Protein AF-A0A250WSX5-F1 (afdb_monomer_lite)

Structure (mmCIF, N/CA/C/O backbone):
data_AF-A0A250WSX5-F1
#
_entry.id   AF-A0A250WSX5-F1
#
loop_
_atom_site.group_PDB
_atom_site.id
_atom_site.type_symbol
_atom_site.label_atom_id
_atom_site.label_alt_id
_atom_site.label_comp_id
_atom_site.label_asym_id
_atom_site.label_entity_id
_atom_site.label_seq_id
_atom_site.pdbx_PDB_ins_code
_atom_site.Cartn_x
_atom_site.Cartn_y
_atom_site.Cartn_z
_atom_site.occupancy
_atom_site.B_iso_or_equiv
_atom_site.auth_seq_id
_atom_site.auth_comp_id
_atom_site.auth_asym_id
_atom_site.auth_atom_id
_atom_site.pdbx_PDB_model_num
ATOM 1 N N . MET A 1 1 ? 14.893 -28.819 1.391 1.00 34.56 1 MET A N 1
ATOM 2 C CA . MET A 1 1 ? 14.232 -28.912 2.715 1.00 34.56 1 MET A CA 1
ATOM 3 C C . MET A 1 1 ? 14.885 -28.014 3.772 1.00 34.56 1 MET A C 1
ATOM 5 O O . MET A 1 1 ? 14.170 -27.262 4.411 1.00 34.56 1 MET A O 1
ATOM 9 N N . TRP A 1 2 ? 16.220 -27.973 3.892 1.00 24.50 2 TRP A N 1
ATOM 10 C CA . TRP A 1 2 ? 16.928 -27.085 4.840 1.00 24.50 2 TRP A CA 1
ATOM 11 C C . TRP A 1 2 ? 16.904 -25.577 4.493 1.00 24.50 2 TRP A C 1
ATOM 13 O O . TRP A 1 2 ? 16.997 -24.744 5.387 1.00 24.50 2 TRP A O 1
ATOM 23 N N . ILE A 1 3 ? 16.707 -25.208 3.221 1.00 32.62 3 ILE A N 1
ATOM 24 C CA . ILE A 1 3 ? 16.600 -23.799 2.779 1.00 32.62 3 ILE A CA 1
ATOM 25 C C . ILE A 1 3 ? 15.245 -23.175 3.167 1.00 32.62 3 ILE A C 1
ATOM 27 O O . ILE A 1 3 ? 15.192 -22.014 3.563 1.00 32.62 3 ILE A O 1
ATOM 31 N N . LEU A 1 4 ? 14.161 -23.964 3.152 1.00 31.95 4 LEU A N 1
ATOM 32 C CA . LEU A 1 4 ? 12.833 -23.514 3.594 1.00 31.95 4 LEU A CA 1
ATOM 33 C C . LEU A 1 4 ? 12.781 -23.284 5.111 1.00 31.95 4 LEU A C 1
ATOM 35 O O . LEU A 1 4 ? 12.109 -22.361 5.555 1.00 31.95 4 LEU A O 1
ATOM 39 N N . LEU A 1 5 ? 13.534 -24.068 5.894 1.00 30.36 5 LEU A N 1
ATOM 40 C CA . LEU A 1 5 ? 13.629 -23.885 7.345 1.00 30.36 5 LEU A CA 1
ATOM 41 C C . LEU A 1 5 ? 14.392 -22.602 7.721 1.00 30.36 5 LEU A C 1
ATOM 43 O O . LEU A 1 5 ? 14.068 -21.969 8.720 1.00 30.36 5 LEU A O 1
ATOM 47 N N . ARG A 1 6 ? 15.386 -22.201 6.915 1.00 28.16 6 ARG A N 1
ATOM 48 C CA . ARG A 1 6 ? 16.248 -21.045 7.206 1.00 28.16 6 ARG A CA 1
ATOM 49 C C . ARG A 1 6 ? 15.596 -19.704 6.860 1.00 28.16 6 ARG A C 1
ATOM 51 O O . ARG A 1 6 ? 15.717 -18.767 7.637 1.00 28.16 6 ARG A O 1
ATOM 58 N N . LEU A 1 7 ? 14.812 -19.644 5.779 1.00 38.28 7 LEU A N 1
ATOM 59 C CA . LEU A 1 7 ? 13.963 -18.479 5.474 1.00 38.28 7 LEU A CA 1
ATOM 60 C C . LEU A 1 7 ? 12.857 -18.270 6.521 1.00 38.28 7 LEU A C 1
ATOM 62 O O . LEU A 1 7 ? 12.442 -17.141 6.762 1.00 38.28 7 LEU A O 1
ATOM 66 N N . HIS A 1 8 ? 12.401 -19.350 7.163 1.00 35.56 8 HIS A N 1
ATOM 67 C CA . HIS A 1 8 ? 11.425 -19.284 8.252 1.00 35.56 8 HIS A CA 1
ATOM 68 C C . HIS A 1 8 ? 12.020 -18.743 9.564 1.00 35.56 8 HIS A C 1
ATOM 70 O O . HIS A 1 8 ? 11.279 -18.220 10.391 1.00 35.56 8 HIS A O 1
ATOM 76 N N . LEU A 1 9 ? 13.340 -18.866 9.756 1.00 33.62 9 LEU A N 1
ATOM 77 C CA . LEU A 1 9 ? 14.045 -18.382 10.946 1.00 33.62 9 LEU A CA 1
ATOM 78 C C . LEU A 1 9 ? 14.444 -16.902 10.809 1.00 33.62 9 LEU A C 1
ATOM 80 O O . LEU A 1 9 ? 14.150 -16.130 11.720 1.00 33.62 9 LEU A O 1
ATOM 84 N N . ASP A 1 10 ? 14.976 -16.480 9.654 1.00 33.44 10 ASP A N 1
ATOM 85 C CA . ASP A 1 10 ? 15.410 -15.084 9.426 1.00 33.44 10 ASP A CA 1
ATOM 86 C C . ASP A 1 10 ? 14.248 -14.073 9.411 1.00 33.44 10 ASP A C 1
ATOM 88 O O . ASP A 1 10 ? 14.409 -12.933 9.840 1.00 33.44 10 ASP A O 1
ATOM 92 N N . ALA A 1 11 ? 13.046 -14.475 8.976 1.00 36.44 11 ALA A N 1
ATOM 93 C CA . ALA A 1 11 ? 11.862 -13.609 9.049 1.00 36.44 11 ALA A CA 1
ATOM 94 C C . ALA A 1 11 ? 11.325 -13.440 10.487 1.00 36.44 11 ALA A C 1
ATOM 96 O O . ALA A 1 11 ? 10.539 -12.530 10.749 1.00 36.44 11 ALA A O 1
ATOM 97 N N . SER A 1 12 ? 11.730 -14.313 11.419 1.00 33.22 12 SER A N 1
ATOM 98 C CA . SER A 1 12 ? 11.201 -14.350 12.788 1.00 33.22 12 SER A CA 1
ATOM 99 C C . SER A 1 12 ? 12.027 -13.550 13.801 1.00 33.22 12 SER A C 1
ATOM 101 O O . SER A 1 12 ? 11.470 -13.087 14.795 1.00 33.22 12 SER A O 1
ATOM 103 N N . GLU A 1 13 ? 13.322 -13.324 13.550 1.00 27.98 13 GLU A N 1
ATOM 104 C CA . GLU A 1 13 ? 14.211 -12.664 14.524 1.00 27.98 13 GLU A CA 1
ATOM 105 C C . GLU A 1 13 ? 14.058 -11.132 14.588 1.00 27.98 13 GLU A C 1
ATOM 107 O O . GLU A 1 13 ? 14.536 -10.512 15.535 1.00 27.98 13 GLU A O 1
ATOM 112 N N . HIS A 1 14 ? 13.314 -10.509 13.664 1.00 32.12 14 HIS A N 1
ATOM 113 C CA . HIS A 1 14 ? 13.104 -9.052 13.650 1.00 32.12 14 HIS A CA 1
ATOM 114 C C . HIS A 1 14 ? 11.700 -8.574 14.067 1.00 32.12 14 HIS A C 1
ATOM 116 O O . HIS A 1 14 ? 11.441 -7.372 14.053 1.00 32.12 14 HIS A O 1
ATOM 122 N N . LEU A 1 15 ? 10.796 -9.468 14.487 1.00 35.44 15 LEU A N 1
ATOM 123 C CA . LEU A 1 15 ? 9.376 -9.140 14.715 1.00 35.44 15 LEU A CA 1
ATOM 124 C C . LEU A 1 15 ? 8.873 -9.385 16.147 1.00 35.44 15 LEU A C 1
ATOM 126 O O . LEU A 1 15 ? 7.685 -9.594 16.369 1.00 35.44 15 LEU A O 1
ATOM 130 N N . THR A 1 16 ? 9.732 -9.257 17.161 1.00 26.94 16 THR A N 1
ATOM 131 C CA . THR A 1 16 ? 9.264 -9.055 18.545 1.00 26.94 16 THR A CA 1
ATOM 132 C C . THR A 1 16 ? 9.051 -7.573 18.848 1.00 26.94 16 THR A C 1
ATOM 134 O O . THR A 1 16 ? 9.597 -7.033 19.809 1.00 26.94 16 THR A O 1
ATOM 137 N N . LEU A 1 17 ? 8.217 -6.900 18.054 1.00 32.22 17 LEU A N 1
ATOM 138 C CA . LEU A 1 17 ? 7.531 -5.704 18.534 1.00 32.22 17 LEU A CA 1
ATOM 139 C C . LEU A 1 17 ? 6.371 -6.188 19.405 1.00 32.22 17 LEU A C 1
ATOM 141 O O . LEU A 1 17 ? 5.244 -6.351 18.950 1.00 32.22 17 LEU A O 1
ATOM 145 N N . ARG A 1 18 ? 6.670 -6.460 20.684 1.00 30.56 18 ARG A N 1
ATOM 146 C CA . ARG A 1 18 ? 5.639 -6.474 21.728 1.00 30.56 18 ARG A CA 1
ATOM 147 C C . ARG A 1 18 ? 4.814 -5.203 21.545 1.00 30.56 18 ARG A C 1
ATOM 149 O O . ARG A 1 18 ? 5.385 -4.113 21.592 1.00 30.56 18 ARG A O 1
ATOM 156 N N . ALA A 1 19 ? 3.511 -5.366 21.319 1.00 34.91 19 ALA A N 1
ATOM 157 C CA . ALA A 1 19 ? 2.557 -4.273 21.245 1.00 34.91 19 ALA A CA 1
ATOM 158 C C . ALA A 1 19 ? 2.836 -3.287 22.389 1.00 34.91 19 ALA A C 1
ATOM 160 O O . ALA A 1 19 ? 2.763 -3.643 23.569 1.00 34.91 19 ALA A O 1
ATOM 161 N N . LYS A 1 20 ? 3.240 -2.061 22.034 1.00 33.31 20 LYS A N 1
ATOM 162 C CA . LYS A 1 20 ? 3.265 -0.949 22.985 1.00 33.31 20 LYS A CA 1
ATOM 163 C C . LYS A 1 20 ? 1.844 -0.778 23.539 1.00 33.31 20 LYS A C 1
ATOM 165 O O . LYS A 1 20 ? 0.890 -1.042 22.806 1.00 33.31 20 LYS A O 1
ATOM 170 N N . PRO A 1 21 ? 1.686 -0.331 24.796 1.00 32.97 21 PRO A N 1
ATOM 171 C CA . PRO A 1 21 ? 0.368 -0.060 25.350 1.00 32.97 21 PRO A CA 1
ATOM 172 C C . PRO A 1 21 ? -0.367 0.909 24.423 1.00 32.97 21 PRO A C 1
ATOM 174 O O . PRO A 1 21 ? 0.189 1.946 24.048 1.00 32.97 21 PRO A O 1
ATOM 177 N N . LEU A 1 22 ? -1.583 0.535 24.032 1.00 42.66 22 LEU A N 1
ATOM 178 C CA . LEU A 1 22 ? -2.489 1.377 23.262 1.00 42.66 22 LEU A CA 1
ATOM 179 C C . LEU A 1 22 ? -2.652 2.708 24.010 1.00 42.66 22 LEU A C 1
ATOM 181 O O . LEU A 1 22 ? -3.018 2.713 25.180 1.00 42.66 22 LEU A O 1
ATOM 185 N N . LEU A 1 23 ? -2.310 3.810 23.335 1.00 40.31 23 LEU A N 1
ATOM 186 C CA . LEU A 1 23 ? -2.662 5.193 23.677 1.00 40.31 23 LEU A CA 1
ATOM 187 C C . LEU A 1 23 ? -2.647 5.525 25.185 1.00 40.31 23 LEU A C 1
ATOM 189 O O . LEU A 1 23 ? -3.677 5.538 25.858 1.00 40.31 23 LEU A O 1
ATOM 193 N N . SER A 1 24 ? -1.481 5.931 25.700 1.00 34.22 24 SER A N 1
ATOM 194 C CA . SER A 1 24 ? -1.386 6.686 26.960 1.00 34.22 24 SER A CA 1
ATOM 195 C C . SER A 1 24 ? -1.931 8.113 26.769 1.00 34.22 24 SER A C 1
ATOM 197 O O . SER A 1 24 ? -1.188 9.092 26.824 1.00 34.22 24 SER A O 1
ATOM 199 N N . MET A 1 25 ? -3.236 8.238 26.544 1.00 38.22 25 MET A N 1
ATOM 200 C CA . MET A 1 25 ? -3.981 9.472 26.786 1.00 38.22 25 MET A CA 1
ATOM 201 C C . MET A 1 25 ? -4.610 9.361 28.174 1.00 38.22 25 MET A C 1
ATOM 203 O O . MET A 1 25 ? -5.191 8.325 28.504 1.00 38.22 25 MET A O 1
ATOM 207 N N . ALA A 1 26 ? -4.418 10.402 28.989 1.00 34.12 26 ALA A N 1
ATOM 208 C CA . ALA A 1 26 ? -4.724 10.462 30.418 1.00 34.12 26 ALA A CA 1
ATOM 209 C C . ALA A 1 26 ? -5.967 9.645 30.833 1.00 34.12 26 ALA A C 1
ATOM 211 O O . ALA A 1 26 ? -7.053 9.805 30.278 1.00 34.12 26 ALA A O 1
ATOM 212 N N . SER A 1 27 ? -5.783 8.765 31.823 1.00 38.19 27 SER A N 1
ATOM 213 C CA . SER A 1 27 ? -6.835 7.923 32.403 1.00 38.19 27 SER A CA 1
ATOM 214 C C . SER A 1 27 ? -7.971 8.787 32.961 1.00 38.19 27 SER A C 1
ATOM 216 O O . SER A 1 27 ? -7.799 9.536 33.923 1.00 38.19 27 SER A O 1
ATOM 218 N N . ILE A 1 28 ? -9.150 8.671 32.346 1.00 46.53 28 ILE A N 1
ATOM 219 C CA . ILE A 1 28 ? -10.415 9.197 32.864 1.00 46.53 28 ILE A CA 1
ATOM 220 C C . ILE A 1 28 ? -11.214 7.978 33.353 1.00 46.53 28 ILE A C 1
ATOM 222 O O . ILE A 1 28 ? -11.802 7.231 32.568 1.00 46.53 28 ILE A O 1
ATOM 226 N N . GLY A 1 29 ? -11.183 7.748 34.670 1.00 45.25 29 GLY A N 1
ATOM 227 C CA . GLY A 1 29 ? -11.462 6.476 35.364 1.00 45.25 29 GLY A CA 1
ATOM 228 C C . GLY A 1 29 ? -12.884 5.879 35.327 1.00 45.25 29 GLY A C 1
ATOM 229 O O . GLY A 1 29 ? -13.254 5.144 36.241 1.00 45.25 29 GLY A O 1
ATOM 230 N N . GLY A 1 30 ? -13.702 6.157 34.306 1.00 63.56 30 GLY A N 1
ATOM 231 C CA . GLY A 1 30 ? -15.033 5.547 34.129 1.00 63.56 30 GLY A CA 1
ATOM 232 C C . GLY A 1 30 ? -15.102 4.442 33.067 1.00 63.56 30 GLY A C 1
ATOM 233 O O . GLY A 1 30 ? -15.837 3.465 33.227 1.00 63.56 30 GLY A O 1
ATOM 234 N N . VAL A 1 31 ? -14.338 4.582 31.981 1.00 71.25 31 VAL A N 1
ATOM 235 C CA . VAL A 1 31 ? -14.382 3.668 30.823 1.00 71.25 31 VAL A CA 1
ATOM 236 C C . VAL A 1 31 ? -13.585 2.385 31.094 1.00 71.25 31 VAL A C 1
ATOM 238 O O . VAL A 1 31 ? -14.007 1.298 30.708 1.00 71.25 31 VAL A O 1
ATOM 241 N N . GLU A 1 32 ? -12.505 2.493 31.864 1.00 76.50 32 GLU A N 1
ATOM 242 C CA . GLU A 1 32 ? -11.525 1.433 32.137 1.00 76.50 32 GLU A CA 1
ATOM 243 C C . GLU A 1 32 ? -12.152 0.176 32.765 1.00 76.50 32 GLU A C 1
ATOM 245 O O . GLU A 1 32 ? -12.061 -0.909 32.201 1.00 76.50 32 GLU A O 1
ATOM 250 N N . LYS A 1 33 ? -12.950 0.327 33.832 1.00 79.62 33 LYS A N 1
ATOM 251 C CA . LYS A 1 33 ? -13.681 -0.798 34.456 1.00 79.62 33 LYS A CA 1
ATOM 252 C C . LYS A 1 33 ? -14.651 -1.494 33.501 1.00 79.62 33 LYS A C 1
ATOM 254 O O . LYS A 1 33 ? -14.936 -2.683 33.639 1.00 79.62 33 LYS A O 1
ATOM 259 N N . THR A 1 34 ? -15.221 -0.735 32.566 1.00 81.00 34 THR A N 1
ATOM 260 C CA . THR A 1 34 ? -16.158 -1.286 31.586 1.00 81.00 34 THR A CA 1
ATOM 261 C C . THR A 1 34 ? -15.402 -2.102 30.543 1.00 81.00 34 THR A C 1
ATOM 263 O O . THR A 1 34 ? -15.822 -3.211 30.225 1.00 81.00 34 THR A O 1
ATOM 266 N N . LEU A 1 35 ? -14.264 -1.597 30.068 1.00 82.88 35 LEU A N 1
ATOM 267 C CA . LEU A 1 35 ? -13.396 -2.311 29.136 1.00 82.88 35 LEU A CA 1
ATOM 268 C C . LEU A 1 35 ? -12.771 -3.554 29.768 1.00 82.88 35 LEU A C 1
ATOM 270 O O . LEU A 1 35 ? -12.769 -4.595 29.130 1.00 82.88 35 LEU A O 1
ATOM 274 N N . GLU A 1 36 ? -12.361 -3.511 31.038 1.00 86.06 36 GLU A N 1
ATOM 275 C CA . GLU A 1 36 ? -11.896 -4.699 31.771 1.00 86.06 36 GLU A CA 1
ATOM 276 C C . GLU A 1 36 ? -12.960 -5.803 31.822 1.00 86.06 36 GLU A C 1
ATOM 278 O O . GLU A 1 36 ? -12.658 -6.991 31.688 1.00 86.06 36 GLU A O 1
ATOM 283 N N . LYS A 1 37 ? -14.232 -5.430 32.019 1.00 86.69 37 LYS A N 1
ATOM 284 C CA . LYS A 1 37 ? -15.340 -6.390 31.996 1.00 86.69 37 LYS A CA 1
ATOM 285 C C . LYS A 1 37 ? -15.529 -6.985 30.600 1.00 86.69 37 LYS A C 1
ATOM 287 O O . LYS A 1 37 ? -15.779 -8.181 30.488 1.00 86.69 37 LYS A O 1
ATOM 292 N N . ILE A 1 38 ? -15.416 -6.161 29.561 1.00 87.38 38 ILE A N 1
ATOM 293 C CA . ILE A 1 38 ? -15.536 -6.593 28.164 1.00 87.38 38 ILE A CA 1
ATOM 294 C C . ILE A 1 38 ? -14.370 -7.506 27.788 1.00 87.38 38 ILE A C 1
ATOM 296 O O . ILE A 1 38 ? -14.607 -8.552 27.197 1.00 87.38 38 ILE A O 1
ATOM 300 N N . GLN A 1 39 ? -13.149 -7.181 28.211 1.00 88.06 39 GLN A N 1
ATOM 301 C CA . GLN A 1 39 ? -11.978 -8.029 28.016 1.00 88.06 39 GLN A CA 1
ATOM 302 C C . GLN A 1 39 ? -12.213 -9.421 28.607 1.00 88.06 39 GLN A C 1
ATOM 304 O O . GLN A 1 39 ? -12.050 -10.409 27.906 1.00 88.06 39 GLN A O 1
ATOM 309 N N . LYS A 1 40 ? -12.729 -9.514 29.841 1.00 90.06 40 LYS A N 1
ATOM 310 C CA . LYS A 1 40 ? -13.079 -10.809 30.452 1.00 90.06 40 LYS A CA 1
ATOM 311 C C . LYS A 1 40 ? -14.137 -11.589 29.666 1.00 90.06 40 LYS A C 1
ATOM 313 O O . LYS A 1 40 ? -14.085 -12.813 29.653 1.00 90.06 40 LYS A O 1
ATOM 318 N N . MET A 1 41 ? -15.098 -10.905 29.037 1.00 88.50 41 MET A N 1
ATOM 319 C CA . MET A 1 41 ? -16.099 -11.554 28.176 1.00 88.50 41 MET A CA 1
ATOM 320 C C . MET A 1 41 ? -15.489 -12.076 26.871 1.00 88.50 41 MET A C 1
ATOM 322 O O . MET A 1 41 ? -15.869 -13.145 26.396 1.00 88.50 41 MET A O 1
ATOM 326 N N . ILE A 1 42 ? -14.549 -11.327 26.294 1.00 89.25 42 ILE A N 1
ATOM 327 C CA . ILE A 1 42 ? -13.792 -11.748 25.111 1.00 89.25 42 ILE A CA 1
ATOM 328 C C . ILE A 1 42 ? -12.932 -12.965 25.472 1.00 89.25 42 ILE A C 1
ATOM 330 O O . ILE A 1 42 ? -12.983 -13.969 24.770 1.00 89.25 42 ILE A O 1
ATOM 334 N N . ASP A 1 43 ? -12.240 -12.925 26.612 1.00 88.25 43 ASP A N 1
ATOM 335 C CA . ASP A 1 43 ? -11.418 -14.033 27.110 1.00 88.25 43 ASP A CA 1
ATOM 336 C C . ASP A 1 43 ? -12.253 -15.291 27.418 1.00 88.25 43 ASP A C 1
ATOM 338 O O . ASP A 1 43 ? -11.751 -16.409 27.317 1.00 88.25 43 ASP A O 1
ATOM 342 N N . SER A 1 44 ? -13.538 -15.135 27.766 1.00 89.56 44 SER A N 1
ATOM 343 C CA . SER A 1 44 ? -14.473 -16.253 27.954 1.00 89.56 44 SER A CA 1
ATOM 344 C C . SER A 1 44 ? -15.120 -16.759 26.657 1.00 89.56 44 SER A C 1
ATOM 346 O O . SER A 1 44 ? -15.973 -17.643 26.718 1.00 89.56 44 SER A O 1
ATOM 348 N N . GLY A 1 45 ? -14.758 -16.207 25.494 1.00 88.31 45 GLY A N 1
ATOM 349 C CA . GLY A 1 45 ? -15.265 -16.613 24.179 1.00 88.31 45 GLY A CA 1
ATOM 350 C C . GLY A 1 45 ? -16.595 -15.975 23.758 1.00 88.31 45 GLY A C 1
ATOM 351 O O . GLY A 1 45 ? -17.128 -16.309 22.701 1.00 88.31 45 GLY A O 1
ATOM 352 N N . SER A 1 46 ? -17.142 -15.036 24.538 1.00 92.69 46 SER A N 1
ATOM 353 C CA . SER A 1 46 ? -18.399 -14.326 24.239 1.00 92.69 46 SER A CA 1
ATOM 354 C C . SER A 1 46 ? -18.154 -13.102 23.346 1.00 92.69 46 SER A C 1
ATOM 356 O O . SER A 1 46 ? -18.468 -11.962 23.701 1.00 92.69 46 SER A O 1
ATOM 358 N N . HIS A 1 47 ? -17.509 -13.326 22.197 1.00 91.31 47 HIS A N 1
ATOM 359 C CA . HIS A 1 47 ? -17.006 -12.262 21.324 1.00 91.31 47 HIS A CA 1
ATOM 360 C C . HIS A 1 47 ? -18.122 -11.401 20.726 1.00 91.31 47 HIS A C 1
ATOM 362 O O . HIS A 1 47 ? -18.014 -10.173 20.711 1.00 91.31 47 HIS A O 1
ATOM 368 N N . TYR A 1 48 ? -19.212 -12.021 20.272 1.00 93.19 48 TYR A N 1
ATOM 369 C CA . TYR A 1 48 ? -20.339 -11.302 19.681 1.00 93.19 48 TYR A CA 1
ATOM 370 C C . TYR A 1 48 ? -21.085 -10.465 20.729 1.00 93.19 48 TYR A C 1
ATOM 372 O O . TYR A 1 48 ? -21.381 -9.291 20.504 1.00 93.19 48 TYR A O 1
ATOM 380 N N . GLU A 1 49 ? -21.327 -11.018 21.918 1.00 92.75 49 GLU A N 1
ATOM 381 C CA . GLU A 1 49 ? -21.965 -10.296 23.019 1.00 92.75 49 GLU A CA 1
ATOM 382 C C . GLU A 1 49 ? -21.107 -9.117 23.488 1.00 92.75 49 GLU A C 1
ATOM 384 O O . GLU A 1 49 ? -21.626 -8.022 23.723 1.00 92.75 49 GLU A O 1
ATOM 389 N N . ALA A 1 50 ? -19.787 -9.316 23.577 1.00 93.25 50 ALA A N 1
ATOM 390 C CA . ALA A 1 50 ? -18.834 -8.253 23.873 1.00 93.25 50 ALA A CA 1
ATOM 391 C C . ALA A 1 50 ? -18.906 -7.130 22.826 1.00 93.25 50 ALA A C 1
ATOM 393 O O . ALA A 1 50 ? -18.946 -5.950 23.181 1.00 93.25 50 ALA A O 1
ATOM 394 N N . GLN A 1 51 ? -19.007 -7.482 21.542 1.00 94.19 51 GLN A N 1
ATOM 395 C CA . GLN A 1 51 ? -19.151 -6.520 20.454 1.00 94.19 51 GLN A CA 1
ATOM 396 C C . GLN A 1 51 ? -20.446 -5.694 20.568 1.00 94.19 51 GLN A C 1
ATOM 398 O O . GLN A 1 51 ? -20.410 -4.466 20.477 1.00 94.19 51 GLN A O 1
ATOM 403 N N . GLN A 1 52 ? -21.591 -6.336 20.809 1.00 94.69 52 GLN A N 1
ATOM 404 C CA . GLN A 1 52 ? -22.874 -5.638 20.975 1.00 94.69 52 GLN A CA 1
ATOM 405 C C . GLN A 1 52 ? -22.876 -4.724 22.208 1.00 94.69 52 GLN A C 1
ATOM 407 O O . GLN A 1 52 ? -23.427 -3.615 22.186 1.00 94.69 52 GLN A O 1
ATOM 412 N N . MET A 1 53 ? -22.199 -5.148 23.279 1.00 93.12 53 MET A N 1
ATOM 413 C CA . MET A 1 53 ? -21.997 -4.317 24.460 1.00 93.12 53 MET A CA 1
ATOM 414 C C . MET A 1 53 ? -21.149 -3.078 24.139 1.00 93.12 53 MET A C 1
ATOM 416 O O . MET A 1 53 ? -21.547 -1.972 24.510 1.00 93.12 53 MET A O 1
ATOM 420 N N . LEU A 1 54 ? -20.041 -3.233 23.404 1.00 94.38 54 LEU A N 1
ATOM 421 C CA . LEU A 1 54 ? -19.195 -2.120 22.949 1.00 94.38 54 LEU A CA 1
ATOM 422 C C . LEU A 1 54 ? -19.997 -1.094 22.134 1.00 94.38 54 LEU A C 1
ATOM 424 O O . LEU A 1 54 ? -19.959 0.095 22.456 1.00 94.38 54 LEU A O 1
ATOM 428 N N . LYS A 1 55 ? -20.801 -1.547 21.159 1.00 95.00 55 LYS A N 1
ATOM 429 C CA . LYS A 1 55 ? -21.686 -0.679 20.353 1.00 95.00 55 LYS A CA 1
ATOM 430 C C . LYS A 1 55 ? -22.674 0.096 21.230 1.00 95.00 55 LYS A C 1
ATOM 432 O O . LYS A 1 55 ? -22.838 1.309 21.092 1.00 95.00 55 LYS A O 1
ATOM 437 N N . THR A 1 56 ? -23.291 -0.581 22.197 1.00 94.25 56 THR A N 1
ATOM 438 C CA . THR A 1 56 ? -24.246 0.042 23.128 1.00 94.25 56 THR A CA 1
ATOM 439 C C . THR A 1 56 ? -23.578 1.121 23.987 1.00 94.25 56 THR A C 1
ATOM 441 O O . THR A 1 56 ? -24.126 2.210 24.180 1.00 94.25 56 THR A O 1
ATOM 444 N N . ILE A 1 57 ? -22.378 0.843 24.506 1.00 91.62 57 ILE A N 1
ATOM 445 C CA . ILE A 1 57 ? -21.621 1.793 25.327 1.00 91.62 57 ILE A CA 1
ATOM 446 C C . ILE A 1 57 ? -21.197 2.996 24.483 1.00 91.62 57 ILE A C 1
ATOM 448 O O . ILE A 1 57 ? -21.388 4.126 24.933 1.00 91.62 57 ILE A O 1
ATOM 452 N N . TYR A 1 58 ? -20.711 2.773 23.261 1.00 94.00 58 TYR A N 1
ATOM 453 C CA . TYR A 1 58 ? -20.392 3.837 22.311 1.00 94.00 58 TYR A CA 1
ATOM 454 C C . TYR A 1 58 ? -21.568 4.811 22.134 1.00 94.00 58 TYR A C 1
ATOM 456 O O . TYR A 1 58 ? -21.425 6.005 22.415 1.00 94.00 58 TYR A O 1
ATOM 464 N N . HIS A 1 59 ? -22.756 4.315 21.768 1.00 93.62 59 HIS A N 1
ATOM 465 C CA . HIS A 1 59 ? -23.929 5.170 21.554 1.00 93.62 59 HIS A CA 1
ATOM 466 C C . HIS A 1 59 ? -24.333 5.940 22.816 1.00 93.62 59 HIS A C 1
ATOM 468 O O . HIS A 1 59 ? -24.698 7.114 22.742 1.00 93.62 59 HIS A O 1
ATOM 474 N N . ARG A 1 60 ? -24.212 5.315 23.992 1.00 92.56 60 ARG A N 1
ATOM 475 C CA . ARG A 1 60 ? -24.495 5.963 25.278 1.00 92.56 60 ARG A CA 1
ATOM 476 C C . ARG A 1 60 ? -23.516 7.099 25.588 1.00 92.56 60 ARG A C 1
ATOM 478 O O . ARG A 1 60 ? -23.946 8.138 26.084 1.00 92.56 60 ARG A O 1
ATOM 485 N N . HIS A 1 61 ? -22.223 6.914 25.319 1.00 89.12 61 HIS A N 1
ATOM 486 C CA . HIS A 1 61 ? -21.211 7.963 25.497 1.00 89.12 61 HIS A CA 1
ATOM 487 C C . HIS A 1 61 ? -21.410 9.104 24.492 1.00 89.12 61 HIS A C 1
ATOM 489 O O . HIS A 1 61 ? -21.427 10.272 24.886 1.00 89.12 61 HIS A O 1
ATOM 495 N N . LYS A 1 62 ? -21.705 8.776 23.228 1.00 90.25 62 LYS A N 1
ATOM 496 C CA . LYS A 1 62 ? -22.052 9.759 22.194 1.00 90.25 62 LYS A CA 1
ATOM 497 C C . LYS A 1 62 ? -23.274 10.601 22.582 1.00 90.25 62 LYS A C 1
ATOM 499 O O . LYS A 1 62 ? -23.223 11.825 22.495 1.00 90.25 62 LYS A O 1
ATOM 504 N N . ALA A 1 63 ? -24.337 9.981 23.103 1.00 90.50 63 ALA A N 1
ATOM 505 C CA . ALA A 1 63 ? -25.537 10.685 23.573 1.00 90.50 63 ALA A CA 1
ATOM 506 C C . ALA A 1 63 ? -25.259 11.648 24.745 1.00 90.50 63 ALA A C 1
ATOM 508 O O . ALA A 1 63 ? -25.919 12.676 24.879 1.00 90.50 63 ALA A O 1
ATOM 509 N N . ARG A 1 64 ? -24.251 11.347 25.574 1.00 91.25 64 ARG A N 1
ATOM 510 C CA . ARG A 1 64 ? -23.777 12.214 26.668 1.00 91.25 64 ARG A CA 1
ATOM 511 C C . ARG A 1 64 ? -22.770 13.278 26.220 1.00 91.25 64 ARG A C 1
ATOM 513 O O . ARG A 1 64 ? -22.225 13.970 27.074 1.00 91.25 64 ARG A O 1
ATOM 520 N N . LYS A 1 65 ? -22.516 13.412 24.913 1.00 87.06 65 LYS A N 1
ATOM 521 C CA . LYS A 1 65 ? -21.501 14.306 24.325 1.00 87.06 65 LYS A CA 1
ATOM 522 C C . LYS A 1 65 ? -20.062 14.003 24.780 1.00 87.06 65 LYS A C 1
ATOM 524 O O . LYS A 1 65 ? -19.195 14.865 24.696 1.00 87.06 65 LYS A O 1
ATOM 529 N N . GLN A 1 66 ? -19.800 12.774 25.226 1.00 86.38 66 GLN A N 1
ATOM 530 C CA . GLN A 1 66 ? -18.466 12.272 25.576 1.00 86.38 66 GLN A CA 1
ATOM 531 C C . GLN A 1 66 ? -17.810 11.690 24.319 1.00 86.38 66 GLN A C 1
ATOM 533 O O . GLN A 1 66 ? -17.742 10.474 24.131 1.00 86.38 66 GLN A O 1
ATOM 538 N N . ILE A 1 67 ? -17.463 12.582 23.390 1.00 85.69 67 ILE A N 1
ATOM 539 C CA . ILE A 1 67 ? -17.063 12.229 22.024 1.00 85.69 67 ILE A CA 1
ATOM 540 C C . ILE A 1 67 ? -15.723 11.487 22.002 1.00 85.69 67 ILE A C 1
ATOM 542 O O . ILE A 1 67 ? -15.647 10.396 21.437 1.00 85.69 67 ILE A O 1
ATOM 546 N N . SER A 1 68 ? -14.698 12.030 22.664 1.00 84.81 68 SER A N 1
ATOM 547 C CA . SER A 1 68 ? -13.360 11.425 22.719 1.00 84.81 68 SER A CA 1
ATOM 548 C C . SER A 1 68 ? -13.409 10.016 23.321 1.00 84.81 68 SER A C 1
ATOM 550 O O . SER A 1 68 ? -12.891 9.059 22.743 1.00 84.81 68 SER A O 1
ATOM 552 N N . GLU A 1 69 ? -14.147 9.845 24.420 1.00 86.25 69 GLU A N 1
ATOM 553 C CA . GLU A 1 69 ? -14.340 8.544 25.056 1.00 86.25 69 GLU A CA 1
ATOM 554 C C . GLU A 1 69 ? -15.078 7.565 24.142 1.00 86.25 69 GLU A C 1
ATOM 556 O O . GLU A 1 69 ? -14.758 6.377 24.129 1.00 86.25 69 GLU A O 1
ATOM 561 N N . SER A 1 70 ? -16.050 8.045 23.360 1.00 90.62 70 SER A N 1
ATOM 562 C CA . SER A 1 70 ? -16.795 7.196 22.429 1.00 90.62 70 SER A CA 1
ATOM 563 C C . SER A 1 70 ? -15.887 6.601 21.344 1.00 90.62 70 SER A C 1
ATOM 565 O O . SER A 1 70 ? -15.997 5.410 21.052 1.00 90.62 70 SER A O 1
ATOM 567 N N . TYR A 1 71 ? -14.931 7.371 20.812 1.00 91.38 71 TYR A N 1
ATOM 568 C CA . TYR A 1 71 ? -13.952 6.862 19.844 1.00 91.38 71 TYR A CA 1
ATOM 569 C C . TYR A 1 71 ? -12.970 5.894 20.479 1.00 91.38 71 TYR A C 1
ATOM 571 O O . TYR A 1 71 ? -12.701 4.845 19.898 1.00 91.38 71 TYR A O 1
ATOM 579 N N . LYS A 1 72 ? -12.513 6.191 21.700 1.00 89.44 72 LYS A N 1
ATOM 580 C CA . LYS A 1 72 ? -11.653 5.285 22.467 1.00 89.44 72 LYS A CA 1
ATOM 581 C C . LYS A 1 72 ? -12.307 3.914 22.661 1.00 89.44 72 LYS A C 1
ATOM 583 O O . LYS A 1 72 ? -11.668 2.898 22.414 1.00 89.44 72 LYS A O 1
ATOM 588 N N . ILE A 1 73 ? -13.598 3.880 23.008 1.00 92.06 73 ILE A N 1
ATOM 589 C CA . ILE A 1 73 ? -14.363 2.632 23.166 1.00 92.06 73 ILE A CA 1
ATOM 590 C C . ILE A 1 73 ? -14.381 1.809 21.872 1.00 92.06 73 ILE A C 1
ATOM 592 O O . ILE A 1 73 ? -14.196 0.594 21.926 1.00 92.06 73 ILE A O 1
ATOM 596 N N . LEU A 1 74 ? -14.601 2.443 20.715 1.00 95.19 74 LEU A N 1
ATOM 597 C CA . LEU A 1 74 ? -14.603 1.733 19.434 1.00 95.19 74 LEU A CA 1
ATOM 598 C C . LEU A 1 74 ? 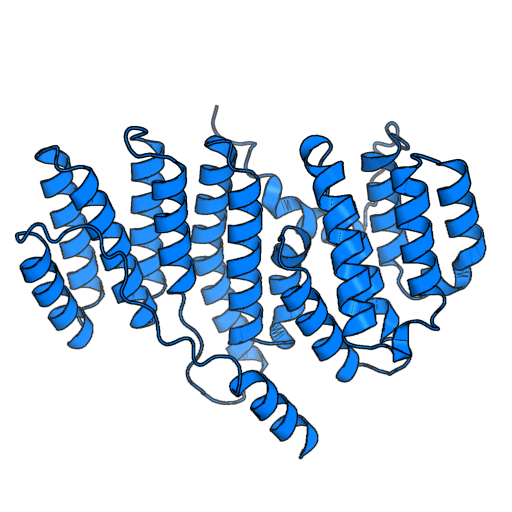-13.202 1.264 19.035 1.00 95.19 74 LEU A C 1
ATOM 600 O O . LEU A 1 74 ? -13.054 0.123 18.610 1.00 95.19 74 LEU A O 1
ATOM 604 N N . ALA A 1 75 ? -12.185 2.111 19.201 1.00 94.00 75 ALA A N 1
ATOM 605 C CA . ALA A 1 75 ? -10.808 1.797 18.836 1.00 94.00 75 ALA A CA 1
ATOM 606 C C . ALA A 1 75 ? -10.235 0.650 19.680 1.00 94.00 75 ALA A C 1
ATOM 608 O O . ALA A 1 75 ? -9.738 -0.333 19.133 1.00 94.00 75 ALA A O 1
ATOM 609 N N . GLU A 1 76 ? -10.357 0.732 21.007 1.00 92.75 76 GLU A N 1
ATOM 610 C CA . GLU A 1 76 ? -9.904 -0.327 21.915 1.00 92.75 76 GLU A CA 1
ATOM 611 C C . GLU A 1 76 ? -10.770 -1.581 21.770 1.00 92.75 76 GLU A C 1
ATOM 613 O O . GLU A 1 76 ? -10.249 -2.692 21.760 1.00 92.75 76 GLU A O 1
ATOM 618 N N . GLY A 1 77 ? -12.081 -1.415 21.567 1.00 94.19 77 GLY A N 1
ATOM 619 C CA . GLY A 1 77 ? -13.005 -2.494 21.224 1.00 94.19 77 GLY A CA 1
ATOM 620 C C . GLY A 1 77 ? -12.577 -3.286 19.990 1.00 94.19 77 GLY A C 1
ATOM 621 O O . GLY A 1 77 ? -12.510 -4.515 20.030 1.00 94.19 77 GLY A O 1
ATOM 622 N N . ALA A 1 78 ? -12.269 -2.581 18.901 1.00 96.12 78 ALA A N 1
ATOM 623 C CA . ALA A 1 78 ? -11.787 -3.179 17.664 1.00 96.12 78 ALA A CA 1
ATOM 624 C C . ALA A 1 78 ? -10.447 -3.888 17.886 1.00 96.12 78 ALA A C 1
ATOM 626 O O . ALA A 1 78 ? -10.316 -5.058 17.534 1.00 96.12 78 ALA A O 1
ATOM 627 N N . ALA A 1 79 ? -9.488 -3.221 18.535 1.00 93.81 79 ALA A N 1
ATOM 628 C CA . ALA A 1 79 ? -8.178 -3.791 18.838 1.00 93.81 79 ALA A CA 1
ATOM 629 C C . ALA A 1 79 ? -8.281 -5.092 19.652 1.00 93.81 79 ALA A C 1
ATOM 631 O O . ALA A 1 79 ? -7.677 -6.093 19.271 1.00 93.81 79 ALA A O 1
ATOM 632 N N . MET A 1 80 ? -9.092 -5.112 20.718 1.00 93.12 80 MET A N 1
ATOM 633 C CA . MET A 1 80 ? -9.307 -6.304 21.546 1.00 93.12 80 MET A CA 1
ATOM 634 C C . MET A 1 80 ? -9.856 -7.477 20.722 1.00 93.12 80 MET A C 1
ATOM 636 O O . MET A 1 80 ? -9.349 -8.592 20.819 1.00 93.12 80 MET A O 1
ATOM 640 N N . GLN A 1 81 ? -10.862 -7.238 19.876 1.00 94.12 81 GLN A N 1
ATOM 641 C CA . GLN A 1 81 ? -11.444 -8.294 19.039 1.00 94.12 81 GLN A CA 1
ATOM 642 C C . GLN A 1 81 ? -10.444 -8.825 18.004 1.00 94.12 81 GLN A C 1
ATOM 644 O O . GLN A 1 81 ? -10.323 -10.039 17.832 1.00 94.12 81 GLN A O 1
ATOM 649 N N . LEU A 1 82 ? -9.696 -7.937 17.340 1.00 93.81 82 LEU A N 1
ATOM 650 C CA . LEU A 1 82 ? -8.706 -8.326 16.332 1.00 93.81 82 LEU A CA 1
ATOM 651 C C . LEU A 1 82 ? -7.555 -9.141 16.942 1.00 93.81 82 LEU A C 1
ATOM 653 O O . LEU A 1 82 ? -7.176 -10.170 16.386 1.00 93.81 82 LEU A O 1
ATOM 657 N N . GLN A 1 83 ? -7.070 -8.759 18.127 1.00 91.00 83 GLN A N 1
ATOM 658 C CA . GLN A 1 83 ? -6.038 -9.505 18.861 1.00 91.00 83 GLN A CA 1
ATOM 659 C C . GLN A 1 83 ? -6.507 -10.914 19.264 1.00 91.00 83 GLN A C 1
ATOM 661 O O . GLN A 1 83 ? -5.724 -11.865 19.271 1.00 91.00 83 GLN A O 1
ATOM 666 N N . HIS A 1 84 ? -7.807 -11.081 19.517 1.00 90.12 84 HIS A N 1
ATOM 667 C CA . HIS A 1 84 ? -8.459 -12.377 19.745 1.00 90.12 84 HIS A CA 1
ATOM 668 C C . HIS A 1 84 ? -8.870 -13.099 18.449 1.00 90.12 84 HIS A C 1
ATOM 670 O O . HIS A 1 84 ? -9.645 -14.053 18.482 1.00 90.12 84 HIS A O 1
ATOM 676 N N . HIS A 1 85 ? -8.329 -12.673 17.302 1.00 90.31 85 HIS A N 1
ATOM 677 C CA . HIS A 1 85 ? -8.559 -13.252 15.974 1.00 90.31 85 HIS A CA 1
ATOM 678 C C . HIS A 1 85 ? -10.026 -13.181 15.503 1.00 90.31 85 HIS A C 1
ATOM 680 O O . HIS A 1 85 ? -10.420 -13.860 14.555 1.00 90.31 85 HIS A O 1
ATOM 686 N N . GLN A 1 86 ? -10.839 -12.316 16.114 1.00 93.75 86 GLN A N 1
ATOM 687 C CA . GLN A 1 86 ? -12.230 -12.077 15.733 1.00 93.75 86 GLN A CA 1
ATOM 688 C C . GLN A 1 86 ? -12.317 -10.970 14.682 1.00 93.75 86 GLN A C 1
ATOM 690 O O . GLN A 1 86 ? -12.806 -9.869 14.950 1.00 93.75 86 GLN A O 1
ATOM 695 N N . VAL A 1 87 ? -11.836 -11.273 13.470 1.00 93.06 87 VAL A N 1
ATOM 696 C CA . VAL A 1 87 ? -11.711 -10.310 12.359 1.00 93.06 87 VAL A CA 1
ATOM 697 C C . VAL A 1 87 ? -13.032 -9.600 12.084 1.00 93.06 87 VAL A C 1
ATOM 699 O O . VAL A 1 87 ? -13.088 -8.379 12.162 1.00 93.06 87 VAL A O 1
ATOM 702 N N . THR A 1 88 ? -14.124 -10.335 11.862 1.00 94.31 88 THR A N 1
ATOM 703 C CA . THR A 1 88 ? -15.432 -9.735 11.551 1.00 94.31 88 THR A CA 1
ATOM 704 C C . THR A 1 88 ? -15.908 -8.777 12.646 1.00 94.31 88 THR A C 1
ATOM 706 O O . THR A 1 88 ? -16.355 -7.670 12.348 1.00 94.31 88 THR A O 1
ATOM 709 N N . CYS A 1 89 ? -15.765 -9.163 13.920 1.00 94.94 89 CYS A N 1
ATOM 710 C CA . CYS A 1 89 ? -16.204 -8.327 15.036 1.00 94.94 89 CYS A CA 1
ATOM 711 C C . CYS A 1 89 ? -15.370 -7.045 15.154 1.00 94.94 89 CYS A C 1
ATOM 713 O O . CYS A 1 89 ? -15.925 -5.965 15.377 1.00 94.94 89 CYS A O 1
ATOM 715 N N . GLY A 1 90 ? -14.049 -7.173 15.013 1.00 96.25 90 GLY A N 1
ATOM 716 C CA . GLY A 1 90 ? -13.111 -6.059 15.092 1.00 96.25 90 GLY A CA 1
ATOM 717 C C . GLY A 1 90 ? -13.246 -5.085 13.924 1.00 96.25 90 GLY A C 1
ATOM 718 O O . GLY A 1 90 ? -13.320 -3.878 14.144 1.00 96.25 90 GLY A O 1
ATOM 719 N N . ILE A 1 91 ? -13.367 -5.604 12.699 1.00 97.19 91 ILE A N 1
ATOM 720 C CA . ILE A 1 91 ? -13.557 -4.805 11.482 1.00 97.19 91 ILE A CA 1
ATOM 721 C C . ILE A 1 91 ? -14.855 -4.005 11.554 1.00 97.19 91 ILE A C 1
ATOM 723 O O . ILE A 1 91 ? -14.840 -2.816 11.258 1.00 97.19 91 ILE A O 1
ATOM 727 N N . GLU A 1 92 ? -15.965 -4.590 12.007 1.00 97.62 92 GLU A N 1
ATOM 728 C CA . GLU A 1 92 ? -17.228 -3.850 12.122 1.00 97.62 92 GLU A CA 1
ATOM 729 C C . GLU A 1 92 ? -17.141 -2.694 13.139 1.00 97.62 92 GLU A C 1
ATOM 731 O O . GLU A 1 92 ? -17.655 -1.605 12.883 1.00 97.62 92 GLU A O 1
ATOM 736 N N . LEU A 1 93 ? -16.445 -2.887 14.268 1.00 97.56 93 LEU A N 1
ATOM 737 C CA . LEU A 1 93 ? -16.187 -1.805 15.229 1.00 97.56 93 LEU A CA 1
ATOM 738 C C . LEU A 1 93 ? -15.268 -0.724 14.638 1.00 97.56 93 LEU A C 1
ATOM 740 O O . LEU A 1 93 ? -15.513 0.466 14.840 1.00 97.56 93 LEU A O 1
ATOM 744 N N . GLY A 1 94 ? -14.249 -1.122 13.872 1.00 97.62 94 GLY A N 1
ATOM 745 C CA . GLY A 1 94 ? -13.367 -0.203 13.154 1.00 97.62 94 GLY A CA 1
ATOM 746 C C . GLY A 1 94 ? -14.096 0.603 12.071 1.00 97.62 94 GLY A C 1
ATOM 747 O O . GLY A 1 94 ? -13.883 1.806 11.944 1.00 97.62 94 GLY A O 1
ATOM 748 N N . LEU A 1 95 ? -15.007 -0.020 11.323 1.00 98.06 95 LEU A N 1
ATOM 749 C CA . LEU A 1 95 ? -15.844 0.672 10.339 1.00 98.06 95 LEU A CA 1
ATOM 750 C C . LEU A 1 95 ? -16.771 1.687 11.016 1.00 98.06 95 LEU A C 1
ATOM 752 O O . LEU A 1 95 ? -16.867 2.823 10.556 1.00 98.06 95 LEU A O 1
ATOM 756 N N . MET A 1 96 ? -17.378 1.321 12.150 1.00 97.69 96 MET A N 1
ATOM 757 C CA . MET A 1 96 ? -18.185 2.243 12.954 1.00 97.69 96 MET A CA 1
ATOM 758 C C . MET A 1 96 ? -17.360 3.433 13.468 1.00 97.69 96 MET A C 1
ATOM 760 O O . MET A 1 96 ? -17.856 4.559 13.511 1.00 97.69 96 MET A O 1
ATOM 764 N N . LEU A 1 97 ? -16.090 3.210 13.827 1.00 97.25 97 LEU A N 1
ATOM 765 C CA . LEU A 1 97 ? -15.165 4.281 14.202 1.00 97.25 97 LEU A CA 1
ATOM 766 C C . LEU A 1 97 ? -14.918 5.237 13.026 1.00 97.25 97 LEU A C 1
ATOM 768 O O . LEU A 1 97 ? -15.051 6.447 13.199 1.00 97.25 97 LEU A O 1
ATOM 772 N N . ILE A 1 98 ? -14.607 4.714 11.836 1.00 97.12 98 ILE A N 1
ATOM 773 C CA . ILE A 1 98 ? -14.383 5.531 10.630 1.00 97.12 98 ILE A CA 1
ATOM 774 C C . ILE A 1 98 ? -15.639 6.335 10.267 1.00 97.12 98 ILE A C 1
ATOM 776 O O . ILE A 1 98 ? -15.545 7.523 9.952 1.00 97.12 98 ILE A O 1
ATOM 780 N N . GLU A 1 99 ? -16.826 5.730 10.340 1.00 96.44 99 GLU A N 1
ATOM 781 C CA . GLU A 1 99 ? -18.101 6.418 10.100 1.00 96.44 99 GLU A CA 1
ATOM 782 C C . GLU A 1 99 ? -18.316 7.565 11.098 1.00 96.44 99 GLU A C 1
ATOM 784 O O . GLU A 1 99 ? -18.705 8.681 10.727 1.00 96.44 99 GLU A O 1
ATOM 789 N N . ALA A 1 100 ? -18.000 7.323 12.370 1.00 95.00 100 ALA A N 1
ATOM 790 C CA . ALA A 1 100 ? -18.117 8.331 13.406 1.00 95.00 100 ALA A CA 1
ATOM 791 C C . ALA A 1 100 ? -17.145 9.504 13.182 1.00 95.00 100 ALA A C 1
ATOM 793 O O . ALA A 1 100 ? -17.589 10.650 13.210 1.00 95.00 100 ALA A O 1
ATOM 794 N N . LEU A 1 101 ? -15.878 9.223 12.852 1.00 94.75 101 LEU A N 1
ATOM 795 C CA . LEU A 1 101 ? -14.857 10.220 12.483 1.00 94.75 101 LEU A CA 1
ATOM 796 C C . LEU A 1 101 ? -15.159 10.943 11.158 1.00 94.75 101 LEU A C 1
ATOM 798 O O . LEU A 1 101 ? -14.618 12.014 10.879 1.00 94.75 101 LEU A O 1
ATOM 802 N N . THR A 1 102 ? -15.985 10.348 10.296 1.00 94.38 102 THR A N 1
ATOM 803 C CA . THR A 1 102 ? -16.463 10.991 9.064 1.00 94.38 102 THR A CA 1
ATOM 804 C C . THR A 1 102 ? -17.557 12.007 9.378 1.00 94.38 102 THR A C 1
ATOM 806 O O . THR A 1 102 ? -17.551 13.119 8.843 1.00 94.38 102 THR A O 1
ATOM 809 N N . THR A 1 103 ? -18.489 11.617 10.249 1.00 92.31 103 THR A N 1
ATOM 810 C CA . THR A 1 103 ? -19.647 12.428 10.642 1.00 92.31 103 THR A CA 1
ATOM 811 C C . THR A 1 103 ? -19.239 13.591 11.538 1.00 92.31 103 THR A C 1
ATOM 813 O O . THR A 1 103 ? -19.718 14.711 11.371 1.00 92.31 103 THR A O 1
ATOM 816 N N . ASP A 1 104 ? -18.349 13.333 12.489 1.00 89.31 104 ASP A N 1
ATOM 817 C CA . ASP A 1 104 ? -17.886 14.312 13.456 1.00 89.31 104 ASP A CA 1
ATOM 818 C C . ASP A 1 104 ? -16.417 14.656 13.207 1.00 89.31 104 ASP A C 1
ATOM 820 O O . ASP A 1 104 ? -15.513 13.831 13.313 1.00 89.31 104 ASP A O 1
ATOM 824 N N . LYS A 1 105 ? -16.202 15.927 12.871 1.00 88.81 105 LYS A N 1
ATOM 825 C CA . LYS A 1 105 ? -14.908 16.491 12.482 1.00 88.81 105 LYS A CA 1
ATOM 826 C C . LYS A 1 105 ? -14.235 17.267 13.618 1.00 88.81 105 LYS A C 1
ATOM 828 O O . LYS A 1 105 ? -13.311 18.025 13.336 1.00 88.81 105 LYS A O 1
ATOM 833 N N . SER A 1 106 ? -14.721 17.126 14.854 1.00 87.62 106 SER A N 1
ATOM 834 C CA . SER A 1 106 ? -14.221 17.852 16.030 1.00 87.62 106 SER A CA 1
ATOM 835 C C . SER A 1 106 ? -12.835 17.403 16.497 1.00 87.62 106 SER A C 1
ATOM 837 O O . SER A 1 106 ? -12.097 18.216 17.048 1.00 87.62 106 SER A O 1
ATOM 839 N N . MET A 1 107 ? -12.479 16.137 16.273 1.00 89.31 107 MET A N 1
ATOM 840 C CA . MET A 1 107 ? -11.158 15.598 16.595 1.00 89.31 107 MET A CA 1
ATOM 841 C C . MET A 1 107 ? -10.108 16.086 15.594 1.00 89.31 107 MET A C 1
ATOM 843 O O . MET A 1 107 ? -10.383 16.200 14.390 1.00 89.31 107 MET A O 1
ATOM 847 N N . ASP A 1 108 ? -8.898 16.337 16.099 1.00 92.44 108 ASP A N 1
ATOM 848 C CA . ASP A 1 108 ? -7.751 16.616 15.247 1.00 92.44 108 ASP A CA 1
ATOM 849 C C . ASP A 1 108 ? -7.531 15.462 14.261 1.00 92.44 108 ASP A C 1
ATOM 851 O O . ASP A 1 108 ? -7.686 14.283 14.576 1.00 92.44 108 ASP A O 1
ATOM 855 N N . VAL A 1 109 ? -7.226 15.805 13.016 1.00 93.06 109 VAL A N 1
ATOM 856 C CA . VAL A 1 109 ? -7.157 14.807 11.949 1.00 93.06 109 VAL A CA 1
ATOM 857 C C . VAL A 1 109 ? -5.931 13.898 12.080 1.00 93.06 109 VAL A C 1
ATOM 859 O O . VAL A 1 109 ? -6.028 12.738 11.687 1.00 93.06 109 VAL A O 1
ATOM 862 N N . ASP A 1 110 ? -4.820 14.383 12.642 1.00 92.25 110 ASP A N 1
ATOM 863 C CA . ASP A 1 110 ? -3.615 13.575 12.845 1.00 92.25 110 ASP A CA 1
ATOM 864 C C . ASP A 1 110 ? -3.808 12.620 14.028 1.00 92.25 110 ASP A C 1
ATOM 866 O O . ASP A 1 110 ? -3.457 11.442 13.938 1.00 92.25 110 ASP A O 1
ATOM 870 N N . GLU A 1 111 ? -4.477 13.079 15.089 1.00 92.38 111 GLU A N 1
ATOM 871 C CA . GLU A 1 111 ? -4.935 12.214 16.182 1.00 92.38 111 GLU A CA 1
ATOM 872 C C . GLU A 1 111 ? -5.892 11.122 15.674 1.00 92.38 111 GLU A C 1
ATOM 874 O O . GLU A 1 111 ? -5.682 9.933 15.925 1.00 92.38 111 GLU A O 1
ATOM 879 N N . ALA A 1 112 ? -6.908 11.500 14.893 1.00 93.75 112 ALA A N 1
ATOM 880 C CA . ALA A 1 112 ? -7.863 10.557 14.319 1.00 93.75 112 ALA A CA 1
ATOM 881 C C . ALA A 1 112 ? -7.175 9.521 13.413 1.00 93.75 112 ALA A C 1
ATOM 883 O O . ALA A 1 112 ? -7.495 8.331 13.462 1.00 93.75 112 ALA A O 1
ATOM 884 N N . LEU A 1 113 ? -6.203 9.961 12.606 1.00 95.00 113 LEU A N 1
ATOM 885 C CA . LEU A 1 113 ? -5.436 9.095 11.714 1.00 95.00 113 LEU A CA 1
ATOM 886 C C . LEU A 1 113 ? -4.592 8.095 12.510 1.00 95.00 113 LEU A C 1
ATOM 888 O O . LEU A 1 113 ? -4.586 6.909 12.181 1.00 95.00 113 LEU A O 1
ATOM 892 N N . ALA A 1 114 ? -3.948 8.540 13.592 1.00 94.69 114 ALA A N 1
ATOM 893 C CA . ALA A 1 114 ? -3.189 7.662 14.476 1.00 94.69 114 ALA A CA 1
ATOM 894 C C . ALA A 1 114 ? -4.074 6.569 15.103 1.00 94.69 114 ALA A C 1
ATOM 896 O O . ALA A 1 114 ? -3.657 5.411 15.185 1.00 94.69 114 ALA A O 1
ATOM 897 N N . ILE A 1 115 ? -5.312 6.896 15.492 1.00 94.19 115 ILE A N 1
ATOM 898 C CA . ILE A 1 115 ? -6.277 5.914 16.014 1.00 94.19 115 ILE A CA 1
ATOM 899 C C . ILE A 1 115 ? -6.655 4.892 14.928 1.00 94.19 115 ILE A C 1
ATOM 901 O O . ILE A 1 115 ? -6.611 3.685 15.175 1.00 94.19 115 ILE A O 1
ATOM 905 N N . VAL A 1 116 ? -6.978 5.355 13.714 1.00 95.94 116 VAL A N 1
ATOM 906 C CA . VAL A 1 116 ? -7.322 4.485 12.573 1.00 95.94 116 VAL A CA 1
ATOM 907 C C . VAL A 1 116 ? -6.175 3.524 12.243 1.00 95.94 116 VAL A C 1
ATOM 909 O O . VAL A 1 116 ? -6.401 2.323 12.065 1.00 95.94 116 VAL A O 1
ATOM 912 N N . MET A 1 117 ? -4.938 4.024 12.212 1.00 95.94 117 MET A N 1
ATOM 913 C CA . MET A 1 117 ? -3.744 3.208 11.980 1.00 95.94 117 MET A CA 1
ATOM 914 C C . MET A 1 117 ? -3.478 2.233 13.133 1.00 95.94 117 MET A C 1
ATOM 916 O O . MET A 1 117 ? -3.084 1.098 12.892 1.00 95.94 117 MET A O 1
ATOM 920 N N . THR A 1 118 ? -3.750 2.622 14.379 1.00 94.62 118 THR A N 1
ATOM 921 C CA . THR A 1 118 ? -3.585 1.740 15.545 1.00 94.62 118 THR A CA 1
ATOM 922 C C . THR A 1 118 ? -4.461 0.490 15.436 1.00 94.62 118 THR A C 1
ATOM 924 O O . THR A 1 118 ? -3.980 -0.623 15.658 1.00 94.62 118 THR A O 1
ATOM 927 N N . VAL A 1 119 ? -5.723 0.637 15.022 1.00 95.75 119 VAL A N 1
ATOM 928 C CA . VAL A 1 119 ? -6.611 -0.514 14.775 1.00 95.75 119 VAL A CA 1
ATOM 929 C C . VAL A 1 119 ? -6.043 -1.416 13.674 1.00 95.75 119 VAL A C 1
ATOM 931 O O . VAL A 1 119 ? -6.046 -2.635 13.827 1.00 95.75 119 VAL A O 1
ATOM 934 N N . LEU A 1 120 ? -5.479 -0.835 12.607 1.00 95.19 120 LEU A N 1
ATOM 935 C CA . LEU A 1 120 ? -4.847 -1.596 11.523 1.00 95.19 120 LEU A CA 1
ATOM 936 C C . LEU A 1 120 ? -3.649 -2.425 12.017 1.00 95.19 120 LEU A C 1
ATOM 938 O O . LEU A 1 120 ? -3.488 -3.570 11.611 1.00 95.19 120 LEU A O 1
ATOM 942 N N . THR A 1 121 ? -2.844 -1.892 12.942 1.00 94.75 121 THR A N 1
ATOM 943 C CA . THR A 1 121 ? -1.717 -2.641 13.537 1.00 94.75 121 THR A CA 1
ATOM 944 C C . THR A 1 121 ? -2.148 -3.804 14.433 1.00 94.75 121 THR A C 1
ATOM 946 O O . THR A 1 121 ? -1.312 -4.614 14.825 1.00 94.75 121 THR A O 1
ATOM 949 N N . CYS A 1 122 ? -3.438 -3.894 14.770 1.00 94.69 122 CYS A N 1
ATOM 950 C CA . CYS A 1 122 ? -3.989 -4.976 15.580 1.00 94.69 122 CYS A CA 1
ATOM 951 C C . CYS A 1 122 ? -4.538 -6.137 14.743 1.00 94.69 122 CYS A C 1
ATOM 953 O O . CYS A 1 122 ? -5.010 -7.106 15.337 1.00 94.69 122 CYS A O 1
ATOM 955 N N . LEU A 1 123 ? -4.505 -6.052 13.404 1.00 93.38 123 LEU A N 1
ATOM 956 C CA . LEU A 1 123 ? -4.921 -7.152 12.537 1.00 93.38 123 LEU A CA 1
ATOM 957 C C . LEU A 1 123 ? -4.158 -8.450 12.882 1.00 93.38 123 LEU A C 1
ATOM 959 O O . LEU A 1 123 ? -2.965 -8.406 13.193 1.00 93.38 123 LEU A O 1
ATOM 963 N N . PRO A 1 124 ? -4.830 -9.614 12.862 1.00 89.06 124 PRO A N 1
ATOM 964 C CA . PRO A 1 124 ? -4.252 -10.843 13.386 1.00 89.06 124 PRO A CA 1
ATOM 965 C C . PRO A 1 124 ? -3.173 -11.424 12.468 1.00 89.06 124 PRO A C 1
ATOM 967 O O . PRO A 1 124 ? -3.436 -11.828 11.335 1.00 89.06 124 PRO A O 1
ATOM 970 N N . CYS A 1 125 ? -1.963 -11.577 13.003 1.00 80.44 125 CYS A N 1
ATOM 971 C CA . CYS A 1 125 ? -0.938 -12.423 12.401 1.00 80.44 125 CYS A CA 1
ATOM 972 C C . CYS A 1 125 ? -1.265 -13.900 12.659 1.00 80.44 125 CYS A C 1
ATOM 974 O O . CYS A 1 125 ? -1.686 -14.276 13.754 1.00 80.44 125 CYS A O 1
ATOM 976 N N . LYS A 1 126 ? -1.021 -14.777 11.684 1.00 69.94 126 LYS A N 1
ATOM 977 C CA . LYS A 1 126 ? -1.290 -16.208 11.860 1.00 69.94 126 LYS A CA 1
ATOM 978 C C . LYS A 1 126 ? -0.443 -16.830 12.957 1.00 69.94 126 LYS A C 1
ATOM 980 O O . LYS A 1 126 ? 0.786 -16.777 12.936 1.00 69.94 126 LYS A O 1
ATOM 985 N N . THR A 1 127 ? -1.121 -17.573 13.820 1.00 52.56 127 THR A N 1
ATOM 986 C CA . THR A 1 127 ? -0.523 -18.617 14.642 1.00 52.56 127 THR A CA 1
ATOM 987 C C . THR A 1 127 ? -0.471 -19.917 13.832 1.00 52.56 127 THR A C 1
ATOM 989 O O . THR A 1 127 ? -1.427 -20.311 13.172 1.00 52.56 127 THR A O 1
ATOM 992 N N . LYS A 1 128 ? 0.716 -20.527 13.801 1.00 51.12 128 LYS A N 1
ATOM 993 C CA . LYS A 1 128 ? 1.101 -21.709 13.011 1.00 51.12 128 LYS A CA 1
ATOM 994 C C . LYS A 1 128 ? -0.019 -22.759 12.902 1.00 51.12 128 LYS A C 1
ATOM 996 O O . LYS A 1 128 ? -0.315 -23.392 13.911 1.00 51.12 128 LYS A O 1
ATOM 1001 N N . GLN A 1 129 ? -0.543 -23.027 11.699 1.00 45.81 129 GLN A N 1
ATOM 1002 C CA . GLN A 1 129 ? -1.190 -24.311 11.395 1.00 45.81 129 GLN A CA 1
ATOM 1003 C C . GLN A 1 129 ? -1.184 -24.704 9.901 1.00 45.81 129 GLN A C 1
ATOM 1005 O O . GLN A 1 129 ? -1.186 -23.864 9.006 1.00 45.81 129 GLN A O 1
ATOM 1010 N N . SER A 1 130 ? -1.103 -26.031 9.765 1.00 43.66 130 SER A N 1
ATOM 1011 C CA . SER A 1 130 ? -0.906 -27.024 8.694 1.00 43.66 130 SER A CA 1
ATOM 1012 C C . SER A 1 130 ? -1.136 -26.741 7.201 1.00 43.66 130 SER A C 1
ATOM 1014 O O . SER A 1 130 ? -2.058 -26.054 6.770 1.00 43.66 130 SER A O 1
ATOM 1016 N N . ASP A 1 131 ? -0.292 -27.447 6.443 1.00 48.09 131 ASP A N 1
ATOM 1017 C CA . ASP A 1 131 ? -0.150 -27.548 4.994 1.00 48.09 131 ASP A CA 1
ATOM 1018 C C . ASP A 1 131 ? -1.300 -28.293 4.283 1.00 48.09 131 ASP A C 1
ATOM 1020 O O . ASP A 1 131 ? -1.230 -29.502 4.089 1.00 48.09 131 ASP A O 1
ATOM 1024 N N . ASP A 1 132 ? -2.293 -27.550 3.790 1.00 53.19 132 ASP A N 1
ATOM 1025 C CA . ASP A 1 132 ? -3.090 -27.940 2.613 1.00 53.19 132 ASP A CA 1
ATOM 1026 C C . ASP A 1 132 ? -3.292 -26.717 1.706 1.00 53.19 132 ASP A C 1
ATOM 1028 O O . ASP A 1 132 ? -4.140 -25.863 1.941 1.00 53.19 132 ASP A O 1
ATOM 1032 N N . ALA A 1 133 ? -2.461 -26.575 0.670 1.00 60.97 133 ALA A N 1
ATOM 1033 C CA . ALA A 1 133 ? -2.233 -25.291 -0.004 1.00 60.97 133 ALA A CA 1
ATOM 1034 C C . ALA A 1 133 ? -3.476 -24.631 -0.643 1.00 60.97 133 ALA A C 1
ATOM 1036 O O . ALA A 1 133 ? -3.546 -23.405 -0.690 1.00 60.97 133 ALA A O 1
ATOM 1037 N N . ALA A 1 134 ? -4.448 -25.404 -1.139 1.00 58.75 134 ALA A N 1
ATOM 1038 C CA . ALA A 1 134 ? -5.570 -24.859 -1.912 1.00 58.75 134 ALA A CA 1
ATOM 1039 C C . ALA A 1 134 ? -6.732 -24.344 -1.040 1.00 58.75 134 ALA A C 1
ATOM 1041 O O . ALA A 1 134 ? -7.201 -23.223 -1.242 1.00 58.75 134 ALA A O 1
ATOM 1042 N N . SER A 1 135 ? -7.177 -25.125 -0.050 1.00 60.34 135 SER A N 1
ATOM 1043 C CA . SER A 1 135 ? -8.253 -24.733 0.879 1.00 60.34 135 SER A CA 1
ATOM 1044 C C . SER A 1 135 ? -7.818 -23.573 1.779 1.00 60.34 135 SER A C 1
ATOM 1046 O O . SER A 1 135 ? -8.567 -22.621 2.006 1.00 60.34 135 SER A O 1
ATOM 1048 N N . VAL A 1 136 ? -6.556 -23.611 2.201 1.00 68.19 136 VAL A N 1
ATOM 1049 C CA . VAL A 1 136 ? -5.903 -22.596 3.025 1.00 68.19 136 VAL A CA 1
ATOM 1050 C C . VAL A 1 136 ? -5.833 -21.250 2.284 1.00 68.19 136 VAL A C 1
ATOM 1052 O O . VAL A 1 136 ? -6.196 -20.221 2.848 1.00 68.19 136 VAL A O 1
ATOM 1055 N N . SER A 1 137 ? -5.502 -21.231 0.985 1.00 72.56 137 SER A N 1
ATOM 1056 C CA . SER A 1 137 ? -5.505 -19.994 0.183 1.00 72.56 137 SER A CA 1
ATOM 1057 C C . SER A 1 137 ? -6.889 -19.355 0.022 1.00 72.56 137 SER A C 1
ATOM 1059 O O . SER A 1 137 ? -6.987 -18.127 0.032 1.00 72.56 137 SER A O 1
ATOM 1061 N N . GLN A 1 138 ? -7.963 -20.142 -0.105 1.00 75.56 138 GLN A N 1
ATOM 1062 C CA . GLN A 1 138 ? -9.317 -19.587 -0.219 1.00 75.56 138 GLN A CA 1
ATOM 1063 C C . GLN A 1 138 ? -9.782 -18.957 1.100 1.00 75.56 138 GLN A C 1
ATOM 1065 O O . GLN A 1 138 ? -10.308 -17.844 1.092 1.00 75.56 138 GLN A O 1
ATOM 1070 N N . GLN A 1 139 ? -9.524 -19.618 2.231 1.00 80.75 139 GLN A N 1
ATOM 1071 C CA . GLN A 1 139 ? -9.828 -19.066 3.551 1.00 80.75 139 GLN A CA 1
ATOM 1072 C C . GLN A 1 139 ? -9.030 -17.785 3.826 1.00 80.75 139 GLN A C 1
ATOM 1074 O O . GLN A 1 139 ? -9.587 -16.811 4.326 1.00 80.75 139 GLN A O 1
ATOM 1079 N N . HIS A 1 140 ? -7.750 -17.745 3.445 1.00 85.31 140 HIS A N 1
ATOM 1080 C CA . HIS A 1 140 ? -6.947 -16.526 3.550 1.00 85.31 140 HIS A CA 1
ATOM 1081 C C . HIS A 1 140 ? -7.525 -15.375 2.743 1.00 85.31 140 HIS A C 1
ATOM 1083 O O . HIS A 1 140 ? -7.529 -14.247 3.219 1.00 85.31 140 HIS A O 1
ATOM 1089 N N . ASN A 1 141 ? -7.993 -15.648 1.523 1.00 86.38 141 ASN A N 1
ATOM 1090 C CA . ASN A 1 141 ? -8.561 -14.601 0.689 1.00 86.38 141 ASN A CA 1
ATOM 1091 C C . ASN A 1 141 ? -9.821 -14.012 1.316 1.00 86.38 141 ASN A C 1
ATOM 1093 O O . ASN A 1 141 ? -9.913 -12.796 1.376 1.00 86.38 141 ASN A O 1
ATOM 1097 N N . ALA A 1 142 ? -10.710 -14.841 1.868 1.00 88.12 142 ALA A N 1
ATOM 1098 C CA . ALA A 1 142 ? -11.898 -14.350 2.563 1.00 88.12 142 ALA A CA 1
ATOM 1099 C C . ALA A 1 142 ? -11.545 -13.461 3.771 1.00 88.12 142 ALA A C 1
ATOM 1101 O O . ALA A 1 142 ? -12.128 -12.395 3.941 1.00 88.12 142 ALA A O 1
ATOM 1102 N N . VAL A 1 143 ? -10.555 -13.861 4.581 1.00 90.38 143 VAL A N 1
ATOM 1103 C CA . VAL A 1 143 ? -10.077 -13.035 5.705 1.00 90.38 143 VAL A CA 1
ATOM 1104 C C . VAL A 1 143 ? -9.497 -11.712 5.205 1.00 90.38 143 VAL A C 1
ATOM 1106 O O . VAL A 1 143 ? -9.883 -10.651 5.685 1.00 90.38 143 VAL A O 1
ATOM 1109 N N . LEU A 1 144 ? -8.613 -11.761 4.209 1.00 92.38 144 LEU A N 1
ATOM 1110 C CA . LEU A 1 144 ? -7.991 -10.573 3.629 1.00 92.38 144 LEU A CA 1
ATOM 1111 C C . LEU A 1 144 ? -9.004 -9.638 2.956 1.00 92.38 144 LEU A C 1
ATOM 1113 O O . LEU A 1 144 ? -8.774 -8.434 2.926 1.00 92.38 144 LEU A O 1
ATOM 1117 N N . ASP A 1 145 ? -10.097 -10.163 2.402 1.00 92.31 145 ASP A N 1
ATOM 1118 C CA . ASP A 1 145 ? -11.173 -9.356 1.820 1.00 92.31 145 ASP A CA 1
ATOM 1119 C C . ASP A 1 145 ? -11.911 -8.573 2.912 1.00 92.31 145 ASP A C 1
ATOM 1121 O O . ASP A 1 145 ? -12.156 -7.378 2.750 1.00 92.31 145 ASP 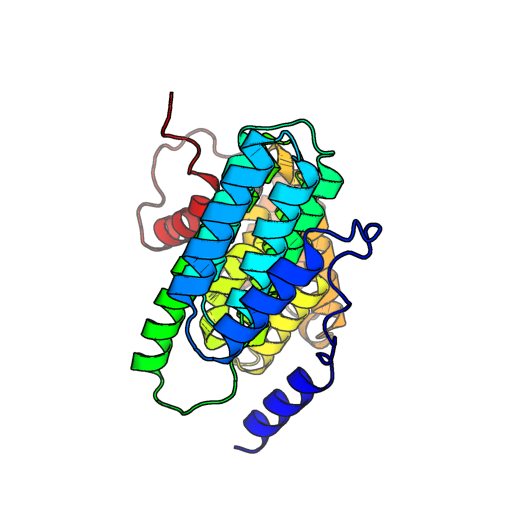A O 1
ATOM 1125 N N . GLU A 1 146 ? -12.182 -9.198 4.061 1.00 92.19 146 GLU A N 1
ATOM 1126 C CA . GLU A 1 146 ? -12.750 -8.510 5.226 1.00 92.19 146 GLU A CA 1
ATOM 1127 C C . GLU A 1 146 ? -11.799 -7.447 5.796 1.00 92.19 146 GLU A C 1
ATOM 1129 O O . GLU A 1 146 ? -12.219 -6.324 6.074 1.00 92.19 146 GLU A O 1
ATOM 1134 N N . GLU A 1 147 ? -10.505 -7.746 5.913 1.00 94.94 147 GLU A N 1
ATOM 1135 C CA . GLU A 1 147 ? -9.503 -6.764 6.349 1.00 94.94 147 GLU A CA 1
ATOM 1136 C C . GLU A 1 147 ? -9.374 -5.599 5.353 1.00 94.94 147 GLU A C 1
ATOM 1138 O O . GLU A 1 147 ? -9.331 -4.428 5.744 1.00 94.94 147 GLU A O 1
ATOM 1143 N N . ALA A 1 148 ? -9.393 -5.901 4.051 1.00 95.12 148 ALA A N 1
ATOM 1144 C CA . ALA A 1 148 ? -9.329 -4.906 2.988 1.00 95.12 148 ALA A CA 1
ATOM 1145 C C . ALA A 1 148 ? -10.531 -3.949 3.003 1.00 95.12 148 ALA A C 1
ATOM 1147 O O . ALA A 1 148 ? -10.367 -2.789 2.626 1.00 95.12 148 ALA A O 1
ATOM 1148 N N . ARG A 1 149 ? -11.711 -4.373 3.487 1.00 95.81 149 ARG A N 1
ATOM 1149 C CA . ARG A 1 149 ? -12.870 -3.474 3.668 1.00 95.81 149 ARG A CA 1
ATOM 1150 C C . ARG A 1 149 ? -12.570 -2.344 4.650 1.00 95.81 149 ARG A C 1
ATOM 1152 O O . ARG A 1 149 ? -12.926 -1.197 4.380 1.00 95.81 149 ARG A O 1
ATOM 1159 N N . TYR A 1 150 ? -11.903 -2.642 5.767 1.00 96.94 150 TYR A N 1
ATOM 1160 C CA . TYR A 1 150 ? -11.481 -1.609 6.718 1.00 96.94 150 TYR A CA 1
ATOM 1161 C C . TYR A 1 150 ? -10.451 -0.667 6.093 1.00 96.94 150 TYR A C 1
ATOM 1163 O O . TYR A 1 150 ? -10.580 0.551 6.202 1.00 96.94 150 TYR A O 1
ATOM 1171 N N . VAL A 1 151 ? -9.470 -1.222 5.379 1.00 97.56 151 VAL A N 1
ATOM 1172 C CA . VAL A 1 151 ? -8.417 -0.447 4.706 1.00 97.56 151 VAL A CA 1
ATOM 1173 C C . VAL A 1 151 ? -9.003 0.485 3.647 1.00 97.56 151 VAL A C 1
ATOM 1175 O O . VAL A 1 151 ? -8.650 1.660 3.616 1.00 97.56 151 VAL A O 1
ATOM 1178 N N . ALA A 1 152 ? -9.942 0.008 2.827 1.00 96.19 152 ALA A N 1
ATOM 1179 C CA . ALA A 1 152 ? -10.624 0.825 1.826 1.00 96.19 152 ALA A CA 1
ATOM 1180 C C . ALA A 1 152 ? -11.391 1.990 2.473 1.00 96.19 152 ALA A C 1
ATOM 1182 O O . ALA A 1 152 ? -11.272 3.136 2.035 1.00 96.19 152 ALA A O 1
ATOM 1183 N N . ALA A 1 153 ? -12.118 1.729 3.566 1.00 97.38 153 ALA A N 1
ATOM 1184 C CA . ALA A 1 153 ? -12.802 2.775 4.322 1.00 97.38 153 ALA A CA 1
ATOM 1185 C C . ALA A 1 153 ? -11.816 3.793 4.926 1.00 97.38 153 ALA A C 1
ATOM 1187 O O . ALA A 1 153 ? -12.056 5.000 4.851 1.00 97.38 153 ALA A O 1
ATOM 1188 N N . ALA A 1 154 ? -10.690 3.324 5.472 1.00 97.44 154 ALA A N 1
ATOM 1189 C CA . ALA A 1 154 ? -9.656 4.161 6.074 1.00 97.44 154 ALA A CA 1
ATOM 1190 C C . ALA A 1 154 ? -8.963 5.057 5.036 1.00 97.44 154 ALA A C 1
ATOM 1192 O O . ALA A 1 154 ? -8.828 6.260 5.259 1.00 97.44 154 ALA A O 1
ATOM 1193 N N . VAL A 1 155 ? -8.589 4.501 3.879 1.00 96.19 155 VAL A N 1
ATOM 1194 C CA . VAL A 1 155 ? -8.007 5.246 2.749 1.00 96.19 155 VAL A CA 1
ATOM 1195 C C . VAL A 1 155 ? -8.993 6.293 2.235 1.00 96.19 155 VAL A C 1
ATOM 1197 O O . VAL A 1 155 ? -8.635 7.466 2.112 1.00 96.19 155 VAL A O 1
ATOM 1200 N N . LYS A 1 156 ? -10.256 5.908 2.006 1.00 95.56 156 LYS A N 1
ATOM 1201 C CA . LYS A 1 156 ? -11.316 6.823 1.553 1.00 95.56 156 LYS A CA 1
ATOM 1202 C C . LYS A 1 156 ? -11.521 7.975 2.535 1.00 95.56 156 LYS A C 1
ATOM 1204 O O . LYS A 1 156 ? -11.637 9.131 2.124 1.00 95.56 156 LYS A O 1
ATOM 1209 N N . TRP A 1 157 ? -11.534 7.681 3.833 1.00 96.62 157 TRP A N 1
ATOM 1210 C CA . TRP A 1 157 ? -11.621 8.692 4.883 1.00 96.62 157 TRP A CA 1
ATOM 1211 C C . TRP A 1 157 ? -10.396 9.620 4.895 1.00 96.62 157 TRP A C 1
ATOM 1213 O O . TRP A 1 157 ? -10.565 10.839 4.832 1.00 96.62 157 TRP A O 1
ATOM 1223 N N . ALA A 1 158 ? -9.175 9.078 4.895 1.00 95.75 158 ALA A N 1
ATOM 1224 C CA . ALA A 1 158 ? -7.940 9.863 4.933 1.00 95.75 158 ALA A CA 1
ATOM 1225 C C . ALA A 1 158 ? -7.800 10.781 3.704 1.00 95.75 158 ALA A C 1
ATOM 1227 O O . ALA A 1 158 ? -7.481 11.965 3.851 1.00 95.75 158 ALA A O 1
ATOM 1228 N N . LYS A 1 159 ? -8.145 10.283 2.506 1.00 93.38 159 LYS A N 1
ATOM 1229 C CA . LYS A 1 159 ? -8.174 11.068 1.260 1.00 93.38 159 LYS A CA 1
ATOM 1230 C C . LYS A 1 159 ? -9.154 12.241 1.360 1.00 93.38 159 LYS A C 1
ATOM 1232 O O . LYS A 1 159 ? -8.771 13.380 1.103 1.00 93.38 159 LYS A O 1
ATOM 1237 N N . ARG A 1 160 ? -10.387 11.999 1.829 1.00 94.31 160 ARG A N 1
ATOM 1238 C CA . ARG A 1 160 ? -11.411 13.046 2.055 1.00 94.31 160 ARG A CA 1
ATOM 1239 C C . ARG A 1 160 ? -11.007 14.072 3.113 1.00 94.31 160 ARG A C 1
ATOM 1241 O O . ARG A 1 160 ? -11.471 15.209 3.078 1.00 94.31 160 ARG A O 1
ATOM 1248 N N . ARG A 1 161 ? -10.164 13.678 4.067 1.00 93.56 161 ARG A N 1
ATOM 1249 C CA . ARG A 1 161 ? -9.594 14.562 5.094 1.00 93.56 161 ARG A CA 1
ATOM 1250 C C . ARG A 1 161 ? -8.308 15.266 4.638 1.00 93.56 161 ARG A C 1
ATOM 1252 O O . ARG A 1 161 ? -7.736 16.013 5.425 1.00 93.56 161 ARG A O 1
ATOM 1259 N N . GLY A 1 162 ? -7.874 15.064 3.389 1.00 90.56 162 GLY A N 1
ATOM 1260 C CA . GLY A 1 162 ? -6.703 15.719 2.803 1.00 90.56 162 GLY A CA 1
ATOM 1261 C C . GLY A 1 162 ? -5.359 15.168 3.285 1.00 90.56 162 GLY A C 1
ATOM 1262 O O . GLY A 1 162 ? -4.349 15.853 3.163 1.00 90.56 162 GLY A O 1
ATOM 1263 N N . ARG A 1 163 ? -5.316 13.953 3.846 1.00 91.56 163 ARG A N 1
ATOM 1264 C CA . ARG A 1 163 ? -4.101 13.353 4.424 1.00 91.56 163 ARG A CA 1
ATOM 1265 C C . ARG A 1 163 ? -3.480 12.311 3.498 1.00 91.56 163 ARG A C 1
ATOM 1267 O O . ARG A 1 163 ? -3.588 11.113 3.738 1.00 91.56 163 ARG A O 1
ATOM 1274 N N . GLN A 1 164 ? -2.807 12.783 2.447 1.00 89.06 164 GLN A N 1
ATOM 1275 C CA . GLN A 1 164 ? -2.151 11.915 1.457 1.00 89.06 164 GLN A CA 1
ATOM 1276 C C . GLN A 1 164 ? -1.003 11.087 2.048 1.00 89.06 164 GLN A C 1
ATOM 1278 O O . GLN A 1 164 ? -0.909 9.897 1.769 1.00 89.06 164 GLN A O 1
ATOM 1283 N N . GLU A 1 165 ? -0.177 11.673 2.918 1.00 89.19 165 GLU A N 1
ATOM 1284 C CA . GLU A 1 165 ? 0.871 10.926 3.632 1.00 89.19 165 GLU A CA 1
ATOM 1285 C C . GLU A 1 165 ? 0.265 9.779 4.454 1.00 89.19 165 GLU A C 1
ATOM 1287 O O . GLU A 1 165 ? 0.710 8.639 4.357 1.00 89.19 165 GLU A O 1
ATOM 1292 N N . GLY A 1 166 ? -0.842 10.050 5.154 1.00 93.38 166 GLY A N 1
ATOM 1293 C CA . GLY A 1 166 ? -1.590 9.040 5.901 1.00 93.38 166 GLY A CA 1
ATOM 1294 C C . GLY A 1 166 ? -2.138 7.908 5.032 1.00 93.38 166 GLY A C 1
ATOM 1295 O O . GLY A 1 166 ? -2.092 6.752 5.443 1.00 93.38 166 GLY A O 1
ATOM 1296 N N . VAL A 1 167 ? -2.611 8.209 3.816 1.00 94.75 167 VAL A N 1
ATOM 1297 C CA . VAL A 1 167 ? -3.043 7.183 2.849 1.00 94.75 167 VAL A CA 1
ATOM 1298 C C . VAL A 1 167 ? -1.894 6.226 2.527 1.00 94.75 167 VAL A C 1
ATOM 1300 O O . VAL A 1 167 ? -2.076 5.009 2.605 1.00 94.75 167 VAL A O 1
ATOM 1303 N N . ARG A 1 168 ? -0.697 6.747 2.233 1.00 95.25 168 ARG A N 1
ATOM 1304 C CA . ARG A 1 168 ? 0.473 5.903 1.942 1.00 95.25 168 ARG A CA 1
ATOM 1305 C C . ARG A 1 168 ? 0.891 5.066 3.147 1.00 95.25 168 ARG A C 1
ATOM 1307 O O . ARG A 1 168 ? 1.160 3.878 2.985 1.00 95.25 168 ARG A O 1
ATOM 1314 N N . SER A 1 169 ? 0.864 5.637 4.353 1.00 96.44 169 SER A N 1
ATOM 1315 C CA . SER A 1 169 ? 1.185 4.893 5.574 1.00 96.44 169 SER A CA 1
ATOM 1316 C C . SER A 1 169 ? 0.160 3.789 5.878 1.00 96.44 169 SER A C 1
ATOM 1318 O O . SER A 1 169 ? 0.534 2.713 6.341 1.00 96.44 169 SER A O 1
ATOM 1320 N N . ILE A 1 170 ? -1.127 3.998 5.574 1.00 97.75 170 ILE A N 1
ATOM 1321 C CA . ILE A 1 170 ? -2.158 2.947 5.659 1.00 97.75 170 ILE A CA 1
ATOM 1322 C C . ILE A 1 170 ? -1.850 1.811 4.670 1.00 97.75 170 ILE A C 1
ATOM 1324 O O . ILE A 1 170 ? -1.894 0.637 5.049 1.00 97.75 170 ILE A O 1
ATOM 1328 N N . HIS A 1 171 ? -1.493 2.141 3.423 1.00 97.38 171 HIS A N 1
ATOM 1329 C CA . HIS A 1 171 ? -1.055 1.147 2.442 1.00 97.38 171 HIS A CA 1
ATOM 1330 C C . HIS A 1 171 ? 0.195 0.388 2.912 1.00 97.38 171 HIS A C 1
ATOM 1332 O O . HIS A 1 171 ? 0.225 -0.836 2.792 1.00 97.38 171 HIS A O 1
ATOM 1338 N N . ALA A 1 172 ? 1.187 1.078 3.488 1.00 97.31 172 ALA A N 1
ATOM 1339 C CA . ALA A 1 172 ? 2.406 0.472 4.028 1.00 97.31 172 ALA A CA 1
ATOM 1340 C C . ALA A 1 172 ? 2.094 -0.567 5.111 1.00 97.31 172 ALA A C 1
ATOM 1342 O O . ALA A 1 172 ? 2.505 -1.723 5.004 1.00 97.31 172 ALA A O 1
ATOM 1343 N N . LEU A 1 173 ? 1.303 -0.174 6.114 1.00 97.69 173 LEU A N 1
ATOM 1344 C CA . LEU A 1 173 ? 0.920 -1.043 7.224 1.00 97.69 173 LEU A CA 1
ATOM 1345 C C . LEU A 1 173 ? 0.181 -2.293 6.745 1.00 97.69 173 LEU A C 1
ATOM 1347 O O . LEU A 1 173 ? 0.493 -3.399 7.187 1.00 97.69 173 LEU A O 1
ATOM 1351 N N . PHE A 1 174 ? -0.774 -2.149 5.822 1.00 97.69 174 PHE A N 1
ATOM 1352 C CA . PHE A 1 174 ? -1.519 -3.309 5.340 1.00 97.69 174 PHE A CA 1
ATOM 1353 C C . PHE A 1 174 ? -0.683 -4.202 4.417 1.00 97.69 174 PHE A C 1
ATOM 1355 O O . PHE A 1 174 ? -0.752 -5.425 4.518 1.00 97.69 174 PHE A O 1
ATOM 1362 N N . ALA A 1 175 ? 0.166 -3.620 3.565 1.00 97.31 175 ALA A N 1
ATOM 1363 C CA . ALA A 1 175 ? 1.102 -4.389 2.751 1.00 97.31 175 ALA A CA 1
ATOM 1364 C C . ALA A 1 175 ? 2.050 -5.223 3.626 1.00 97.31 175 ALA A C 1
ATOM 1366 O O . ALA A 1 175 ? 2.243 -6.417 3.376 1.00 97.31 175 ALA A O 1
ATOM 1367 N N . GLN A 1 176 ? 2.580 -4.612 4.691 1.00 96.00 176 GLN A N 1
ATOM 1368 C CA . GLN A 1 176 ? 3.435 -5.276 5.666 1.00 96.00 176 GLN A CA 1
ATOM 1369 C C . GLN A 1 176 ? 2.685 -6.372 6.428 1.00 96.00 176 GLN A C 1
ATOM 1371 O O . GLN A 1 176 ? 3.238 -7.455 6.595 1.00 96.00 176 GLN A O 1
ATOM 1376 N N . HIS A 1 177 ? 1.436 -6.131 6.839 1.00 95.31 177 HIS A N 1
ATOM 1377 C CA . HIS A 1 177 ? 0.576 -7.141 7.469 1.00 95.31 177 HIS A CA 1
ATOM 1378 C C . HIS A 1 177 ? 0.376 -8.367 6.572 1.00 95.31 177 HIS A C 1
ATOM 1380 O O . HIS A 1 177 ? 0.577 -9.503 7.007 1.00 95.31 177 HIS A O 1
ATOM 1386 N N . ILE A 1 178 ? 0.047 -8.156 5.292 1.00 95.06 178 ILE A N 1
ATOM 1387 C CA . ILE A 1 178 ? -0.112 -9.262 4.340 1.00 95.06 178 ILE A CA 1
ATOM 1388 C C . ILE A 1 178 ? 1.219 -10.010 4.181 1.00 95.06 178 ILE A C 1
ATOM 1390 O O . ILE A 1 178 ? 1.258 -11.243 4.218 1.00 95.06 178 ILE A O 1
ATOM 1394 N N . TRP A 1 179 ? 2.324 -9.283 4.014 1.00 94.38 179 TRP A N 1
ATOM 1395 C CA . TRP A 1 179 ? 3.639 -9.886 3.829 1.00 94.38 179 TRP A CA 1
ATOM 1396 C C . TRP A 1 179 ? 4.094 -10.696 5.049 1.00 94.38 179 TRP A C 1
ATOM 1398 O O . TRP A 1 179 ? 4.495 -11.850 4.896 1.00 94.38 179 TRP A O 1
ATOM 1408 N N . SER A 1 180 ? 3.992 -10.143 6.257 1.00 91.69 180 SER A N 1
ATOM 1409 C CA . SER A 1 180 ? 4.416 -10.814 7.490 1.00 91.69 180 SER A CA 1
ATOM 1410 C C . SER A 1 180 ? 3.546 -12.032 7.814 1.00 91.69 180 SER A C 1
ATOM 1412 O O . SER A 1 180 ? 4.051 -13.041 8.306 1.00 91.69 180 SER A O 1
ATOM 1414 N N . THR A 1 181 ? 2.253 -11.976 7.483 1.00 90.50 181 THR A N 1
ATOM 1415 C CA . THR A 1 181 ? 1.288 -13.034 7.808 1.00 90.50 181 THR A CA 1
ATOM 1416 C C . THR A 1 181 ? 1.272 -14.172 6.786 1.00 90.50 181 THR A C 1
ATOM 1418 O O . THR A 1 181 ? 1.046 -15.337 7.135 1.00 90.50 181 THR A O 1
ATOM 1421 N N . TYR A 1 182 ? 1.475 -13.862 5.504 1.00 88.88 182 TYR A N 1
ATOM 1422 C CA . TYR A 1 182 ? 1.258 -14.809 4.406 1.00 88.88 182 TYR A CA 1
ATOM 1423 C C . TYR A 1 182 ? 2.505 -15.056 3.542 1.00 88.88 182 TYR A C 1
ATOM 1425 O O . TYR A 1 182 ? 2.551 -16.051 2.807 1.00 88.88 182 TYR A O 1
ATOM 1433 N N . GLY A 1 183 ? 3.518 -14.192 3.634 1.00 89.75 183 GLY A N 1
ATOM 1434 C CA . GLY A 1 183 ? 4.749 -14.258 2.853 1.00 89.75 183 GLY A CA 1
ATOM 1435 C C . GLY A 1 183 ? 4.508 -14.222 1.343 1.00 89.75 183 GLY A C 1
ATOM 1436 O O . GLY A 1 183 ? 3.516 -13.683 0.845 1.00 89.75 183 GLY A O 1
ATOM 1437 N N . TRP A 1 184 ? 5.406 -14.874 0.599 1.00 89.12 184 TRP A N 1
ATOM 1438 C CA . TRP A 1 184 ? 5.401 -14.881 -0.869 1.00 89.12 184 TRP A CA 1
ATOM 1439 C C . TRP A 1 184 ? 4.090 -15.385 -1.496 1.00 89.12 184 TRP A C 1
ATOM 1441 O O . TRP A 1 184 ? 3.742 -14.964 -2.597 1.00 89.12 184 TRP A O 1
ATOM 1451 N N . ARG A 1 185 ? 3.318 -16.227 -0.792 1.00 87.31 185 ARG A N 1
ATOM 1452 C CA . ARG A 1 185 ? 2.058 -16.803 -1.299 1.00 87.31 185 ARG A CA 1
ATOM 1453 C C . ARG A 1 185 ? 0.989 -15.754 -1.599 1.00 87.31 185 ARG A C 1
ATOM 1455 O O . ARG A 1 185 ? 0.194 -15.948 -2.509 1.00 87.31 185 ARG A O 1
ATOM 1462 N N . HIS A 1 186 ? 0.970 -14.656 -0.845 1.00 90.06 186 HIS A N 1
ATOM 1463 C CA . HIS A 1 186 ? 0.052 -13.537 -1.074 1.00 90.06 186 HIS A CA 1
ATOM 1464 C C . HIS A 1 186 ? 0.799 -12.259 -1.468 1.00 90.06 186 HIS A C 1
ATOM 1466 O O . HIS A 1 186 ? 0.249 -11.163 -1.356 1.00 90.06 186 HIS A O 1
ATOM 1472 N N . MET A 1 187 ? 2.018 -12.389 -2.011 1.00 92.00 187 MET A N 1
ATOM 1473 C CA . MET A 1 187 ? 2.779 -11.243 -2.511 1.00 92.00 187 MET A CA 1
ATOM 1474 C C . MET A 1 187 ? 1.992 -10.462 -3.564 1.00 92.00 187 MET A C 1
ATOM 1476 O O . MET A 1 187 ? 2.010 -9.242 -3.542 1.00 92.00 187 MET A O 1
ATOM 1480 N N . GLY A 1 188 ? 1.227 -11.132 -4.433 1.00 91.25 188 GLY A N 1
ATOM 1481 C CA . GLY A 1 188 ? 0.374 -10.449 -5.411 1.00 91.25 188 GLY A CA 1
ATOM 1482 C C . GLY A 1 188 ? -0.629 -9.477 -4.775 1.00 91.25 188 GLY A C 1
ATOM 1483 O O . GLY A 1 188 ? -0.835 -8.395 -5.313 1.00 91.25 188 GLY A O 1
ATOM 1484 N N . ARG A 1 189 ? -1.195 -9.821 -3.608 1.00 92.06 189 ARG A N 1
ATOM 1485 C CA . ARG A 1 189 ? -2.088 -8.933 -2.845 1.00 92.06 189 ARG A CA 1
ATOM 1486 C C . ARG A 1 189 ? -1.304 -7.863 -2.099 1.00 92.06 189 ARG A C 1
ATOM 1488 O O . ARG A 1 189 ? -1.641 -6.695 -2.227 1.00 92.06 189 ARG A O 1
ATOM 1495 N N . ALA A 1 190 ? -0.236 -8.236 -1.391 1.00 95.69 190 ALA A N 1
ATOM 1496 C CA . ALA A 1 190 ? 0.621 -7.275 -0.690 1.00 95.69 190 ALA A CA 1
ATOM 1497 C C . ALA A 1 190 ? 1.141 -6.187 -1.645 1.00 95.69 190 ALA A C 1
ATOM 1499 O O . ALA A 1 190 ? 1.104 -5.001 -1.331 1.00 95.69 190 ALA A O 1
ATOM 1500 N N . ASN A 1 191 ? 1.536 -6.586 -2.856 1.00 95.88 191 ASN A N 1
ATOM 1501 C CA . ASN A 1 191 ? 2.050 -5.709 -3.898 1.00 95.88 191 ASN A CA 1
ATOM 1502 C C . ASN A 1 191 ? 1.044 -4.631 -4.325 1.00 95.88 191 ASN A C 1
ATOM 1504 O O . ASN A 1 191 ? 1.460 -3.517 -4.616 1.00 95.88 191 ASN A O 1
ATOM 1508 N N . GLN A 1 192 ? -0.265 -4.911 -4.319 1.00 94.25 192 GLN A N 1
ATOM 1509 C CA . GLN A 1 192 ? -1.289 -3.906 -4.652 1.00 94.25 192 GLN A CA 1
ATOM 1510 C C . GLN A 1 192 ? -1.284 -2.710 -3.684 1.00 94.25 192 GLN A C 1
ATOM 1512 O O . GLN A 1 192 ? -1.639 -1.598 -4.082 1.00 94.25 192 GLN A O 1
ATOM 1517 N N . TYR A 1 193 ? -0.852 -2.940 -2.441 1.00 96.81 193 TYR A N 1
ATOM 1518 C CA . TYR A 1 193 ? -0.715 -1.919 -1.407 1.00 96.81 193 TYR A CA 1
ATOM 1519 C C . TYR A 1 193 ? 0.709 -1.357 -1.360 1.00 96.81 193 TYR A C 1
ATOM 1521 O O . TYR A 1 193 ? 0.865 -0.142 -1.323 1.00 96.81 193 TYR A O 1
ATOM 1529 N N . PHE A 1 194 ? 1.746 -2.197 -1.465 1.00 97.94 194 PHE A N 1
ATOM 1530 C CA . PHE A 1 194 ? 3.137 -1.730 -1.475 1.00 97.94 194 PHE A CA 1
ATOM 1531 C C . PHE A 1 194 ? 3.400 -0.678 -2.554 1.00 97.94 194 PHE A C 1
ATOM 1533 O O . PHE A 1 194 ? 4.032 0.332 -2.265 1.00 97.94 194 PHE A O 1
ATOM 1540 N N . VAL A 1 195 ? 2.863 -0.851 -3.768 1.00 97.38 195 VAL A N 1
ATOM 1541 C CA . VAL A 1 195 ? 3.100 0.105 -4.867 1.00 97.38 195 VAL A CA 1
ATOM 1542 C C . VAL A 1 195 ? 2.550 1.515 -4.594 1.00 97.38 195 VAL A C 1
ATOM 1544 O O . VAL A 1 195 ? 2.940 2.452 -5.283 1.00 97.38 195 VAL A O 1
ATOM 1547 N N . ARG A 1 196 ? 1.673 1.672 -3.592 1.00 94.75 196 ARG A N 1
ATOM 1548 C CA . ARG A 1 196 ? 1.087 2.945 -3.122 1.00 94.75 196 ARG A CA 1
ATOM 1549 C C . ARG A 1 196 ? 1.599 3.381 -1.746 1.00 94.75 196 ARG A C 1
ATOM 1551 O O . ARG A 1 196 ? 1.103 4.356 -1.185 1.00 94.75 196 ARG A O 1
ATOM 1558 N N . SER A 1 197 ? 2.512 2.615 -1.165 1.00 95.50 197 SER A N 1
ATOM 1559 C CA . SER A 1 197 ? 3.025 2.863 0.176 1.00 95.50 197 SER A CA 1
ATOM 1560 C C . SER A 1 197 ? 4.182 3.862 0.169 1.00 95.50 197 SER A C 1
ATOM 1562 O O . SER A 1 197 ? 4.583 4.355 -0.879 1.00 95.50 197 SER A O 1
ATOM 1564 N N . ASP A 1 198 ? 4.725 4.159 1.346 1.00 93.56 198 ASP A N 1
ATOM 1565 C CA . ASP A 1 198 ? 5.992 4.877 1.525 1.00 93.56 198 ASP A CA 1
ATOM 1566 C C . ASP A 1 198 ? 7.092 4.033 2.176 1.00 93.56 198 ASP A C 1
ATOM 1568 O O . ASP A 1 198 ? 8.156 4.549 2.513 1.00 93.56 198 ASP A O 1
ATOM 1572 N N . ASP A 1 199 ? 6.888 2.720 2.310 1.00 96.56 199 ASP A N 1
ATOM 1573 C CA . ASP A 1 199 ? 7.865 1.829 2.933 1.00 96.56 199 ASP A CA 1
ATOM 1574 C C . ASP A 1 199 ? 8.707 1.102 1.879 1.00 96.56 199 ASP A C 1
ATOM 1576 O O . ASP A 1 199 ? 8.461 -0.047 1.499 1.00 96.56 199 ASP A O 1
ATOM 1580 N N . ALA A 1 200 ? 9.713 1.808 1.360 1.00 98.12 200 ALA A N 1
ATOM 1581 C CA . ALA A 1 200 ? 10.608 1.274 0.335 1.00 98.12 200 ALA A CA 1
ATOM 1582 C C . ALA A 1 200 ? 11.480 0.133 0.881 1.00 98.12 200 ALA A C 1
ATOM 1584 O O . ALA A 1 200 ? 11.842 -0.779 0.138 1.00 98.12 200 ALA A O 1
ATOM 1585 N N . VAL A 1 201 ? 11.793 0.163 2.180 1.00 97.94 201 VAL A N 1
ATOM 1586 C CA . VAL A 1 201 ? 12.661 -0.816 2.845 1.00 97.94 201 VAL A CA 1
ATOM 1587 C C . VAL A 1 201 ? 11.958 -2.166 2.941 1.00 97.94 201 VAL A C 1
ATOM 1589 O O . VAL A 1 201 ? 12.504 -3.177 2.492 1.00 97.94 201 VAL A O 1
ATOM 1592 N N . GLN A 1 202 ? 10.733 -2.201 3.477 1.00 97.56 202 GLN A N 1
ATOM 1593 C CA . GLN A 1 202 ? 9.965 -3.445 3.577 1.00 97.56 202 GLN A CA 1
ATOM 1594 C C . GLN A 1 202 ? 9.582 -3.971 2.197 1.00 97.56 202 GLN A C 1
ATOM 1596 O O . GLN A 1 202 ? 9.659 -5.180 1.963 1.00 97.56 202 GLN A O 1
ATOM 1601 N N . PHE A 1 203 ? 9.237 -3.085 1.256 1.00 98.44 203 PHE A N 1
ATOM 1602 C CA . PHE A 1 203 ? 8.905 -3.515 -0.097 1.00 98.44 203 PHE A CA 1
ATOM 1603 C C . PHE A 1 203 ? 10.116 -4.134 -0.810 1.00 98.44 203 PHE A C 1
ATOM 1605 O O . PHE A 1 203 ? 10.013 -5.238 -1.348 1.00 98.44 203 PHE A O 1
ATOM 1612 N N . ALA A 1 204 ? 11.289 -3.494 -0.745 1.00 98.44 204 ALA A N 1
ATOM 1613 C CA . ALA A 1 204 ? 12.530 -4.056 -1.275 1.00 98.44 204 ALA A CA 1
ATOM 1614 C C . ALA A 1 204 ? 12.875 -5.400 -0.619 1.00 98.44 204 ALA A C 1
ATOM 1616 O O . ALA A 1 204 ? 13.217 -6.356 -1.318 1.00 98.44 204 ALA A O 1
ATOM 1617 N N . GLY A 1 205 ? 12.728 -5.504 0.705 1.00 97.62 205 GLY A N 1
ATOM 1618 C CA . GLY A 1 205 ? 12.924 -6.751 1.442 1.00 97.62 205 GLY A CA 1
ATOM 1619 C C . GLY A 1 205 ? 12.019 -7.879 0.938 1.00 97.62 205 GLY A C 1
ATOM 1620 O O . GLY A 1 205 ? 12.501 -8.982 0.671 1.00 97.62 205 GLY A O 1
ATOM 1621 N N . ALA A 1 206 ? 10.729 -7.598 0.730 1.00 97.50 206 ALA A N 1
ATOM 1622 C CA . ALA A 1 206 ? 9.770 -8.561 0.192 1.00 97.50 206 ALA A CA 1
ATOM 1623 C C . ALA A 1 206 ? 10.109 -8.986 -1.248 1.00 97.50 206 ALA A C 1
ATOM 1625 O O . ALA A 1 206 ? 10.071 -10.178 -1.572 1.00 97.50 206 ALA A O 1
ATOM 1626 N N . LEU A 1 207 ? 10.497 -8.036 -2.105 1.00 97.62 207 LEU A N 1
ATOM 1627 C CA . LEU A 1 207 ? 10.892 -8.300 -3.492 1.00 97.62 207 LEU A CA 1
ATOM 1628 C C . LEU A 1 207 ? 12.154 -9.161 -3.571 1.00 97.62 207 LEU A C 1
ATOM 1630 O O . LEU A 1 207 ? 12.171 -10.146 -4.308 1.00 97.62 207 LEU A O 1
ATOM 1634 N N . VAL A 1 208 ? 13.185 -8.841 -2.785 1.00 95.88 208 VAL A N 1
ATOM 1635 C CA . VAL A 1 208 ? 14.433 -9.615 -2.725 1.00 95.88 208 VAL A CA 1
ATOM 1636 C C . VAL A 1 208 ? 14.186 -11.009 -2.152 1.00 95.88 208 VAL A C 1
ATOM 1638 O O . VAL A 1 208 ? 14.711 -11.990 -2.679 1.00 95.88 208 VAL A O 1
ATOM 1641 N N . ALA A 1 209 ? 13.350 -11.134 -1.118 1.00 95.31 209 ALA A N 1
ATOM 1642 C CA . ALA A 1 209 ? 12.966 -12.434 -0.578 1.00 95.31 209 ALA A CA 1
ATOM 1643 C C . ALA A 1 209 ? 12.251 -13.302 -1.629 1.00 95.31 209 ALA A C 1
ATOM 1645 O O . ALA A 1 209 ? 12.558 -14.488 -1.745 1.00 95.31 209 ALA A O 1
ATOM 1646 N N . CYS A 1 210 ? 11.355 -12.718 -2.433 1.00 95.19 210 CYS A N 1
ATOM 1647 C CA . CYS A 1 210 ? 10.717 -13.421 -3.548 1.00 95.19 210 CYS A CA 1
ATOM 1648 C C . CYS A 1 210 ? 11.720 -13.783 -4.654 1.00 95.19 210 CYS A C 1
ATOM 1650 O O . CYS A 1 210 ? 11.724 -14.918 -5.122 1.00 95.19 210 CYS A O 1
ATOM 1652 N N . ALA A 1 211 ? 12.610 -12.862 -5.031 1.00 93.94 211 ALA A N 1
ATOM 1653 C CA . ALA A 1 211 ? 13.622 -13.090 -6.061 1.00 93.94 211 ALA A CA 1
ATOM 1654 C C . ALA A 1 211 ? 14.574 -14.245 -5.705 1.00 93.94 211 ALA A C 1
ATOM 1656 O O . ALA A 1 211 ? 14.940 -15.029 -6.574 1.00 93.94 211 ALA A O 1
ATOM 1657 N N . ARG A 1 212 ? 14.920 -14.412 -4.420 1.00 91.75 212 ARG A N 1
ATOM 1658 C CA . ARG A 1 212 ? 15.742 -15.538 -3.930 1.00 91.75 212 ARG A CA 1
ATOM 1659 C C . ARG A 1 212 ? 15.075 -16.909 -4.088 1.00 91.75 212 ARG A C 1
ATOM 1661 O O . ARG A 1 212 ? 15.766 -17.923 -4.041 1.00 91.75 212 ARG A O 1
ATOM 1668 N N . LEU A 1 213 ? 13.750 -16.948 -4.233 1.00 91.25 213 LEU A N 1
ATOM 1669 C CA . LEU A 1 213 ? 12.977 -18.169 -4.481 1.00 91.25 213 LEU A CA 1
ATOM 1670 C C . LEU A 1 213 ? 12.776 -18.450 -5.977 1.00 91.25 213 LEU A C 1
ATOM 1672 O O . LEU A 1 213 ? 12.330 -19.540 -6.335 1.00 91.25 213 LEU A O 1
ATOM 1676 N N . ALA A 1 214 ? 13.081 -17.478 -6.834 1.00 90.12 214 ALA A N 1
ATOM 1677 C CA . ALA A 1 214 ? 12.905 -17.549 -8.276 1.00 90.12 214 ALA A CA 1
ATOM 1678 C C . ALA A 1 214 ? 14.206 -17.972 -8.987 1.00 90.12 214 ALA A C 1
ATOM 1680 O O . ALA A 1 214 ? 15.286 -17.964 -8.384 1.00 90.12 214 ALA A O 1
ATOM 1681 N N . PRO A 1 215 ? 14.144 -18.340 -10.281 1.00 93.19 215 PRO A N 1
ATOM 1682 C CA . PRO A 1 215 ? 15.341 -18.499 -11.095 1.00 93.19 215 PRO A CA 1
ATOM 1683 C C . PRO A 1 215 ? 16.218 -17.240 -11.051 1.00 93.19 215 PRO A C 1
ATOM 1685 O O . PRO A 1 215 ? 15.725 -16.119 -11.152 1.00 93.19 215 PRO A O 1
ATOM 1688 N N . VAL A 1 216 ? 17.541 -17.413 -10.968 1.00 89.19 216 VAL A N 1
ATOM 1689 C CA . VAL A 1 216 ? 18.503 -16.290 -10.891 1.00 89.19 216 VAL A CA 1
ATOM 1690 C C . VAL A 1 216 ? 18.364 -15.335 -12.080 1.00 89.19 216 VAL A C 1
ATOM 1692 O O . VAL A 1 216 ? 18.529 -14.126 -11.937 1.00 89.19 216 VAL A O 1
ATOM 1695 N N . THR A 1 217 ? 17.991 -15.870 -13.244 1.00 90.69 217 THR A N 1
ATOM 1696 C CA . THR A 1 217 ? 17.718 -15.116 -14.471 1.00 90.69 217 THR A CA 1
ATOM 1697 C C . THR A 1 217 ? 16.455 -14.264 -14.407 1.00 90.69 217 THR A C 1
ATOM 1699 O O . THR A 1 217 ? 16.147 -13.613 -15.393 1.00 90.69 217 THR A O 1
ATOM 1702 N N . GLU A 1 218 ? 15.695 -14.287 -13.315 1.00 94.38 218 GLU A N 1
ATOM 1703 C CA . GLU A 1 218 ? 14.493 -13.473 -13.103 1.00 94.38 218 GLU A CA 1
ATOM 1704 C C . GLU A 1 218 ? 14.662 -12.467 -11.962 1.00 94.38 218 GLU A C 1
ATOM 1706 O O . GLU A 1 218 ? 13.763 -11.663 -11.724 1.00 94.38 218 GLU A O 1
ATOM 1711 N N . ALA A 1 219 ? 15.801 -12.478 -11.261 1.00 93.50 219 ALA A N 1
ATOM 1712 C CA . ALA A 1 219 ? 16.008 -11.673 -10.060 1.00 93.50 219 ALA A CA 1
ATOM 1713 C C . ALA A 1 219 ? 15.793 -10.167 -10.296 1.00 93.50 219 ALA A C 1
ATOM 1715 O O . ALA A 1 219 ? 15.254 -9.477 -9.434 1.00 93.50 219 ALA A O 1
ATOM 1716 N N . ASP A 1 220 ? 16.162 -9.661 -11.474 1.00 95.19 220 ASP A N 1
ATOM 1717 C CA . ASP A 1 220 ? 15.961 -8.272 -11.886 1.00 95.19 220 ASP A CA 1
ATOM 1718 C C . ASP A 1 220 ? 14.518 -7.940 -12.299 1.00 95.19 220 ASP A C 1
ATOM 1720 O O . ASP A 1 220 ? 14.115 -6.780 -12.223 1.00 95.19 220 ASP A O 1
ATOM 1724 N N . LEU A 1 221 ? 13.703 -8.932 -12.671 1.00 97.25 221 LEU A N 1
ATOM 1725 C CA . LEU A 1 221 ? 12.305 -8.707 -13.055 1.00 97.25 221 LEU A CA 1
ATOM 1726 C C . LEU A 1 221 ? 11.451 -8.245 -11.872 1.00 97.25 221 LEU A C 1
ATOM 1728 O O . LEU A 1 221 ? 10.548 -7.435 -12.064 1.00 97.25 221 LEU A O 1
ATOM 1732 N N . PHE A 1 222 ? 11.725 -8.727 -10.656 1.00 96.94 222 PHE A N 1
ATOM 1733 C CA . PHE A 1 222 ? 10.985 -8.348 -9.445 1.00 96.94 222 PHE A CA 1
ATOM 1734 C C . PHE A 1 222 ? 11.050 -6.838 -9.157 1.00 96.94 222 PHE A C 1
ATOM 1736 O O . PHE A 1 222 ? 9.995 -6.197 -9.180 1.00 96.94 222 PHE A O 1
ATOM 1743 N N . PRO A 1 223 ? 12.237 -6.236 -8.938 1.00 97.56 223 PRO A N 1
ATOM 1744 C CA . PRO A 1 223 ? 12.340 -4.802 -8.692 1.00 97.56 223 PRO A CA 1
ATOM 1745 C C . PRO A 1 223 ? 11.909 -3.982 -9.908 1.00 97.56 223 PRO A C 1
ATOM 1747 O O . PRO A 1 223 ? 11.209 -2.989 -9.741 1.00 97.56 223 PRO A O 1
ATOM 1750 N N . THR A 1 224 ? 12.247 -4.395 -11.137 1.00 98.38 224 THR A N 1
ATOM 1751 C CA . THR A 1 224 ? 11.830 -3.650 -12.334 1.00 98.38 224 THR A CA 1
ATOM 1752 C C . THR A 1 224 ? 10.313 -3.591 -12.471 1.00 98.38 224 THR A C 1
ATOM 1754 O O . THR A 1 224 ? 9.773 -2.510 -12.705 1.00 98.38 224 THR A O 1
ATOM 1757 N N . ARG A 1 225 ? 9.610 -4.709 -12.266 1.00 98.00 225 ARG A N 1
ATOM 1758 C CA . ARG A 1 225 ? 8.144 -4.740 -12.294 1.00 98.00 225 ARG A CA 1
ATOM 1759 C C . ARG A 1 225 ? 7.544 -3.843 -11.220 1.00 98.00 225 ARG A C 1
ATOM 1761 O O . ARG A 1 225 ? 6.664 -3.048 -11.533 1.00 98.00 225 ARG A O 1
ATOM 1768 N N . ALA A 1 226 ? 8.038 -3.944 -9.988 1.00 98.25 226 ALA A N 1
ATOM 1769 C CA . ALA A 1 226 ? 7.550 -3.150 -8.867 1.00 98.25 226 ALA A CA 1
ATOM 1770 C C . ALA A 1 226 ? 7.726 -1.644 -9.110 1.00 98.25 226 ALA A C 1
ATOM 1772 O O . ALA A 1 226 ? 6.773 -0.887 -8.965 1.00 98.25 226 ALA A O 1
ATOM 1773 N N . ILE A 1 227 ? 8.904 -1.215 -9.574 1.00 98.62 227 ILE A N 1
ATOM 1774 C CA . ILE A 1 227 ? 9.193 0.188 -9.911 1.00 98.62 227 ILE A CA 1
ATOM 1775 C C . ILE A 1 227 ? 8.247 0.694 -11.004 1.00 98.62 227 ILE A C 1
ATOM 1777 O O . ILE A 1 227 ? 7.675 1.775 -10.882 1.00 98.62 227 ILE A O 1
ATOM 1781 N N . LEU A 1 228 ? 8.048 -0.086 -12.071 1.00 98.50 228 LEU A N 1
ATOM 1782 C CA . LEU A 1 228 ? 7.129 0.295 -13.144 1.00 98.50 228 LEU A CA 1
ATOM 1783 C C . LEU A 1 228 ? 5.676 0.369 -12.660 1.00 98.50 228 LEU A C 1
ATOM 1785 O O . LEU A 1 228 ? 4.943 1.246 -13.104 1.00 98.50 228 LEU A O 1
ATOM 1789 N N . GLN A 1 229 ? 5.264 -0.503 -11.740 1.00 97.81 229 GLN A N 1
ATOM 1790 C CA . GLN A 1 229 ? 3.933 -0.467 -11.135 1.00 97.81 229 GLN A CA 1
ATOM 1791 C C . GLN A 1 229 ? 3.746 0.737 -10.203 1.00 97.81 229 GLN A C 1
ATOM 1793 O O . GLN A 1 229 ? 2.718 1.402 -10.303 1.00 97.81 229 GLN A O 1
ATOM 1798 N N . VAL A 1 230 ? 4.734 1.068 -9.363 1.00 98.25 230 VAL A N 1
ATOM 1799 C CA . VAL A 1 230 ? 4.730 2.294 -8.542 1.00 98.25 230 VAL A CA 1
ATOM 1800 C C . VAL A 1 230 ? 4.490 3.512 -9.433 1.00 98.25 230 VAL A C 1
ATOM 1802 O O . VAL A 1 230 ? 3.530 4.252 -9.227 1.00 98.25 230 VAL A O 1
ATOM 1805 N N . LEU A 1 231 ? 5.285 3.659 -10.497 1.00 97.94 231 LEU A N 1
ATOM 1806 C CA . LEU A 1 231 ? 5.138 4.763 -11.447 1.00 97.94 231 LEU A CA 1
ATOM 1807 C C . LEU A 1 231 ? 3.788 4.716 -12.186 1.00 97.94 231 LEU A C 1
ATOM 1809 O O . LEU A 1 231 ? 3.152 5.745 -12.382 1.00 97.94 231 LEU A O 1
ATOM 1813 N N . ALA A 1 232 ? 3.319 3.538 -12.603 1.00 96.31 232 ALA A N 1
ATOM 1814 C CA . ALA A 1 232 ? 2.064 3.406 -13.346 1.00 96.31 232 ALA A CA 1
ATOM 1815 C C . ALA A 1 232 ? 0.815 3.698 -12.494 1.00 96.31 232 ALA A C 1
ATOM 1817 O O . ALA A 1 232 ? -0.206 4.115 -13.039 1.00 96.31 232 ALA A O 1
ATOM 1818 N N . THR A 1 233 ? 0.887 3.496 -11.175 1.00 93.94 233 THR A N 1
ATOM 1819 C CA . THR A 1 233 ? -0.199 3.832 -10.233 1.00 93.94 233 THR A CA 1
ATOM 1820 C C . THR A 1 233 ? -0.229 5.305 -9.835 1.00 93.94 233 THR A C 1
ATOM 1822 O O . THR A 1 233 ? -1.142 5.732 -9.132 1.00 93.94 233 THR A O 1
ATOM 1825 N N . ALA A 1 234 ? 0.734 6.107 -10.292 1.00 93.00 234 ALA A N 1
ATOM 1826 C CA . ALA A 1 234 ? 0.736 7.531 -10.022 1.00 93.00 234 ALA A CA 1
ATOM 1827 C C . ALA A 1 234 ? -0.460 8.244 -10.671 1.00 93.00 234 ALA A C 1
ATOM 1829 O O . ALA A 1 234 ? -0.772 8.062 -11.855 1.00 93.00 234 ALA A O 1
ATOM 1830 N N . THR A 1 235 ? -1.081 9.122 -9.889 1.00 89.25 235 THR A N 1
ATOM 1831 C CA . THR A 1 235 ? -2.013 10.144 -10.375 1.00 89.25 235 THR A CA 1
ATOM 1832 C C . THR A 1 235 ? -1.224 11.392 -10.772 1.00 89.25 235 THR A C 1
ATOM 1834 O O . THR A 1 235 ? -0.012 11.462 -10.555 1.00 89.25 235 THR A O 1
ATOM 1837 N N . LYS A 1 236 ? -1.876 12.405 -11.352 1.00 87.94 236 LYS A N 1
ATOM 1838 C CA . LYS A 1 236 ? -1.183 13.676 -11.625 1.00 87.94 236 LYS A CA 1
ATOM 1839 C C . LYS A 1 236 ? -0.727 14.324 -10.319 1.00 87.94 236 LYS A C 1
ATOM 1841 O O . LYS A 1 236 ? 0.385 14.844 -10.250 1.00 87.94 236 LYS A O 1
ATOM 1846 N N . GLU A 1 237 ? -1.572 14.221 -9.302 1.00 88.38 237 GLU A N 1
ATOM 1847 C CA . GLU A 1 237 ? -1.412 14.787 -7.971 1.00 88.38 237 GLU A CA 1
ATOM 1848 C C . GLU A 1 237 ? -0.311 14.083 -7.173 1.00 88.38 237 GLU A C 1
ATOM 1850 O O . GLU A 1 237 ? 0.399 14.757 -6.442 1.00 88.38 237 GLU A O 1
ATOM 1855 N N . SER A 1 238 ? -0.140 12.766 -7.343 1.00 91.94 238 SER A N 1
ATOM 1856 C CA . SER A 1 238 ? 0.859 11.957 -6.619 1.00 91.94 238 SER A CA 1
ATOM 1857 C C . SER A 1 238 ? 2.119 11.625 -7.427 1.00 91.94 238 SER A C 1
ATOM 1859 O O . SER A 1 238 ? 2.950 10.822 -7.003 1.00 91.94 238 SER A O 1
ATOM 1861 N N . SER A 1 239 ? 2.255 12.187 -8.632 1.00 94.50 239 SER A N 1
ATOM 1862 C CA . SER A 1 239 ? 3.316 11.811 -9.574 1.00 94.50 239 SER A CA 1
ATOM 1863 C C . SER A 1 239 ? 4.721 12.067 -9.038 1.00 94.50 239 SER A C 1
ATOM 1865 O O . SER A 1 239 ? 5.608 11.238 -9.245 1.00 94.50 239 SER A O 1
ATOM 1867 N N . VAL A 1 240 ? 4.930 13.179 -8.332 1.00 95.38 240 VAL A N 1
ATOM 1868 C CA . VAL A 1 240 ? 6.237 13.548 -7.777 1.00 95.38 240 VAL A CA 1
ATOM 1869 C C . VAL A 1 240 ? 6.613 12.598 -6.645 1.00 95.38 240 VAL A C 1
ATOM 1871 O O . VAL A 1 240 ? 7.694 12.018 -6.671 1.00 95.38 240 VAL A O 1
ATOM 1874 N N . GLU A 1 241 ? 5.698 12.372 -5.706 1.00 95.44 241 GLU A N 1
ATOM 1875 C CA . GLU A 1 241 ? 5.892 11.478 -4.569 1.00 95.44 241 GLU A CA 1
ATOM 1876 C C . GLU A 1 241 ? 6.153 10.044 -5.034 1.00 95.44 241 GLU A C 1
ATOM 1878 O O . GLU A 1 241 ? 7.083 9.408 -4.548 1.00 95.44 241 GLU A O 1
ATOM 1883 N N . GLN A 1 242 ? 5.404 9.552 -6.028 1.00 96.62 242 GLN A N 1
ATOM 1884 C CA . GLN A 1 242 ? 5.610 8.207 -6.575 1.00 96.62 242 GLN A CA 1
ATOM 1885 C C . GLN A 1 242 ? 6.908 8.066 -7.365 1.00 96.62 242 GLN A C 1
ATOM 1887 O O . GLN A 1 242 ? 7.486 6.980 -7.410 1.00 96.62 242 GLN A O 1
ATOM 1892 N N . LEU A 1 243 ? 7.397 9.145 -7.977 1.00 98.06 243 LEU A N 1
ATOM 1893 C CA . LEU A 1 243 ? 8.690 9.129 -8.654 1.00 98.06 243 LEU A CA 1
ATOM 1894 C C . LEU A 1 243 ? 9.846 9.029 -7.656 1.00 98.06 243 LEU A C 1
ATOM 1896 O O . LEU A 1 243 ? 10.798 8.289 -7.910 1.00 98.06 243 LEU A O 1
ATOM 1900 N N . GLU A 1 244 ? 9.756 9.744 -6.533 1.00 98.00 244 GLU A N 1
ATOM 1901 C CA . GLU A 1 244 ? 10.741 9.643 -5.455 1.00 98.00 244 GLU A CA 1
ATOM 1902 C C . GLU A 1 244 ? 10.647 8.287 -4.746 1.00 98.00 244 GLU A C 1
ATOM 1904 O O . GLU A 1 244 ? 11.661 7.605 -4.619 1.00 98.00 244 GLU A O 1
ATOM 1909 N N . TYR A 1 245 ? 9.439 7.801 -4.446 1.00 98.44 245 TYR A N 1
ATOM 1910 C CA . TYR A 1 245 ? 9.243 6.467 -3.873 1.00 98.44 245 TYR A CA 1
ATOM 1911 C C . TYR A 1 245 ? 9.813 5.350 -4.763 1.00 98.44 245 TYR A C 1
ATOM 1913 O O . TYR A 1 245 ? 10.487 4.437 -4.285 1.00 98.44 245 TYR A O 1
ATOM 1921 N N . ALA A 1 246 ? 9.616 5.435 -6.083 1.00 98.69 246 ALA A N 1
ATOM 1922 C CA . ALA A 1 246 ? 10.201 4.496 -7.037 1.00 98.69 246 ALA A CA 1
ATOM 1923 C C . ALA A 1 246 ? 11.742 4.547 -7.066 1.00 98.69 246 ALA A C 1
ATOM 1925 O O . ALA A 1 246 ? 12.389 3.522 -7.304 1.00 98.69 246 ALA A O 1
ATOM 1926 N N . ALA A 1 247 ? 12.335 5.724 -6.846 1.00 98.56 247 ALA A N 1
ATOM 1927 C CA . ALA A 1 247 ? 13.782 5.884 -6.770 1.00 98.56 247 ALA A CA 1
ATOM 1928 C C . ALA A 1 247 ? 14.355 5.303 -5.474 1.00 98.56 247 ALA A C 1
ATOM 1930 O O . ALA A 1 247 ? 15.329 4.551 -5.542 1.00 98.56 247 ALA A O 1
ATOM 1931 N N . ASP A 1 248 ? 13.706 5.568 -4.341 1.00 98.56 248 ASP A N 1
ATOM 1932 C CA . ASP A 1 248 ? 14.067 4.989 -3.048 1.00 98.56 248 ASP A CA 1
ATOM 1933 C C . ASP A 1 248 ? 13.953 3.463 -3.094 1.00 98.56 248 ASP A C 1
ATOM 1935 O O . ASP A 1 248 ? 14.875 2.751 -2.701 1.00 98.56 248 ASP A O 1
ATOM 1939 N N . LEU A 1 249 ? 12.865 2.932 -3.662 1.00 98.69 249 LEU A N 1
ATOM 1940 C CA . LEU A 1 249 ? 12.668 1.492 -3.834 1.00 98.69 249 LEU A CA 1
ATOM 1941 C C . LEU A 1 249 ? 13.784 0.847 -4.664 1.00 98.69 249 LEU A C 1
ATOM 1943 O O . LEU A 1 249 ? 14.280 -0.224 -4.303 1.00 98.69 249 LEU A O 1
ATOM 1947 N N . LEU A 1 250 ? 14.191 1.483 -5.768 1.00 98.38 250 LEU A N 1
ATOM 1948 C CA . LEU A 1 250 ? 15.304 1.008 -6.590 1.00 98.38 250 LEU A CA 1
ATOM 1949 C C . LEU A 1 250 ? 16.601 0.946 -5.777 1.00 98.38 250 LEU A C 1
ATOM 1951 O O . LEU A 1 250 ? 17.311 -0.062 -5.834 1.00 98.38 250 LEU A O 1
ATOM 1955 N N . GLU A 1 251 ? 16.900 2.000 -5.019 1.00 98.00 251 GLU A N 1
ATOM 1956 C CA . GLU A 1 251 ? 18.084 2.049 -4.169 1.00 98.00 251 GLU A CA 1
ATOM 1957 C C . GLU A 1 251 ? 18.050 0.946 -3.104 1.00 98.00 251 GLU A C 1
ATOM 1959 O O . GLU A 1 251 ? 19.007 0.176 -3.003 1.00 98.00 251 GLU A O 1
ATOM 1964 N N . GLN A 1 252 ? 16.939 0.801 -2.379 1.00 98.38 252 GLN A N 1
ATOM 1965 C CA . GLN A 1 252 ? 16.775 -0.225 -1.347 1.00 98.38 252 GLN A CA 1
ATOM 1966 C C . GLN A 1 252 ? 16.921 -1.643 -1.919 1.00 98.38 252 GLN A C 1
ATOM 1968 O O . GLN A 1 252 ? 17.612 -2.479 -1.336 1.00 98.38 252 GLN A O 1
ATOM 1973 N N . CYS A 1 253 ? 16.370 -1.918 -3.108 1.00 97.69 253 CYS A N 1
ATOM 1974 C CA . CYS A 1 253 ? 16.557 -3.207 -3.785 1.00 97.69 253 CYS A CA 1
ATOM 1975 C C . CYS A 1 253 ? 18.034 -3.467 -4.122 1.00 97.69 253 CYS A C 1
ATOM 1977 O O . CYS A 1 253 ? 18.547 -4.564 -3.901 1.00 97.69 253 CYS A O 1
ATOM 1979 N N . MET A 1 254 ? 18.737 -2.456 -4.637 1.00 96.19 254 MET A N 1
ATOM 1980 C CA . MET A 1 254 ? 20.158 -2.548 -4.983 1.00 96.19 254 MET A CA 1
ATOM 1981 C C . MET A 1 254 ? 21.070 -2.650 -3.750 1.00 96.19 254 MET A C 1
ATOM 1983 O O . MET A 1 254 ? 22.165 -3.206 -3.850 1.00 96.19 254 MET A O 1
ATOM 1987 N N . GLN A 1 255 ? 20.664 -2.099 -2.605 1.00 96.38 255 GLN A N 1
ATOM 1988 C CA . GLN A 1 255 ? 21.366 -2.260 -1.332 1.00 96.38 255 GLN A CA 1
ATOM 1989 C C . GLN A 1 255 ? 21.153 -3.669 -0.759 1.00 96.38 255 GLN A C 1
ATOM 1991 O O . GLN A 1 255 ? 22.118 -4.313 -0.351 1.00 96.38 255 GLN A O 1
ATOM 1996 N N . ALA A 1 256 ? 19.916 -4.173 -0.789 1.00 95.00 256 ALA A N 1
ATOM 1997 C CA . ALA A 1 256 ? 19.551 -5.485 -0.255 1.00 95.00 256 ALA A CA 1
ATOM 1998 C C . ALA A 1 256 ? 20.048 -6.675 -1.104 1.00 95.00 256 ALA A C 1
ATOM 2000 O O . ALA A 1 256 ? 20.241 -7.770 -0.569 1.00 95.00 256 ALA A O 1
ATOM 2001 N N . ALA A 1 257 ? 20.262 -6.475 -2.409 1.00 93.69 257 ALA A N 1
ATOM 2002 C CA . ALA A 1 257 ? 20.801 -7.481 -3.328 1.00 93.69 257 ALA A CA 1
ATOM 2003 C C . ALA A 1 257 ? 21.802 -6.854 -4.326 1.00 93.69 257 ALA A C 1
ATOM 2005 O O . ALA A 1 257 ? 21.464 -6.612 -5.487 1.00 93.69 257 ALA A O 1
ATOM 2006 N N . PRO A 1 258 ? 23.048 -6.553 -3.909 1.00 93.75 258 PRO A N 1
ATOM 2007 C CA . PRO A 1 258 ? 24.040 -5.866 -4.745 1.00 93.75 258 PRO A CA 1
ATOM 2008 C C . PRO A 1 258 ? 24.371 -6.565 -6.071 1.00 93.75 258 PRO A C 1
ATOM 2010 O O . PRO A 1 258 ? 24.763 -5.909 -7.038 1.00 93.75 258 PRO A O 1
ATOM 2013 N N . GLU A 1 259 ? 24.199 -7.880 -6.140 1.00 90.25 259 GLU A N 1
ATOM 2014 C CA . GLU A 1 259 ? 24.416 -8.708 -7.323 1.00 90.25 259 GLU A CA 1
ATOM 2015 C C . GLU A 1 259 ? 23.480 -8.367 -8.490 1.00 90.25 259 GLU A C 1
ATOM 2017 O O . GLU A 1 259 ? 23.820 -8.645 -9.641 1.00 90.25 259 GLU A O 1
ATOM 2022 N N . ILE A 1 260 ? 22.328 -7.728 -8.233 1.00 89.56 260 ILE A N 1
ATOM 2023 C CA . ILE A 1 260 ? 21.370 -7.393 -9.295 1.00 89.56 260 ILE A CA 1
ATOM 2024 C C . ILE A 1 260 ? 21.748 -6.118 -10.062 1.00 89.56 260 ILE A C 1
ATOM 2026 O O . ILE A 1 260 ? 21.209 -5.854 -11.137 1.00 89.56 260 ILE A O 1
ATOM 2030 N N . LYS A 1 261 ? 22.697 -5.324 -9.546 1.00 90.00 261 LYS A N 1
ATOM 2031 C CA . LYS A 1 261 ? 23.106 -4.035 -10.135 1.00 90.00 261 LYS A CA 1
ATOM 2032 C C . LYS A 1 261 ? 23.632 -4.163 -11.566 1.00 90.00 261 LYS A C 1
ATOM 2034 O O . LYS A 1 261 ? 23.546 -3.218 -12.342 1.00 90.00 261 LYS A O 1
ATOM 2039 N N . GLN A 1 262 ? 24.187 -5.322 -11.912 1.00 88.69 262 GLN A N 1
ATOM 2040 C CA . GLN A 1 262 ? 24.765 -5.582 -13.230 1.00 88.69 262 GLN A CA 1
ATOM 2041 C C . GLN A 1 262 ? 23.715 -5.811 -14.327 1.00 88.69 262 GLN A C 1
ATOM 2043 O O . GLN A 1 262 ? 24.046 -5.740 -15.512 1.00 88.69 262 GLN A O 1
ATOM 2048 N N . TYR A 1 263 ? 22.459 -6.095 -13.967 1.00 94.19 263 TYR A N 1
ATOM 2049 C CA . TYR A 1 263 ? 21.454 -6.461 -14.956 1.00 94.19 263 TYR A CA 1
ATOM 2050 C C . TYR A 1 263 ? 21.004 -5.254 -15.800 1.00 94.19 263 TYR A C 1
ATOM 2052 O O . TYR A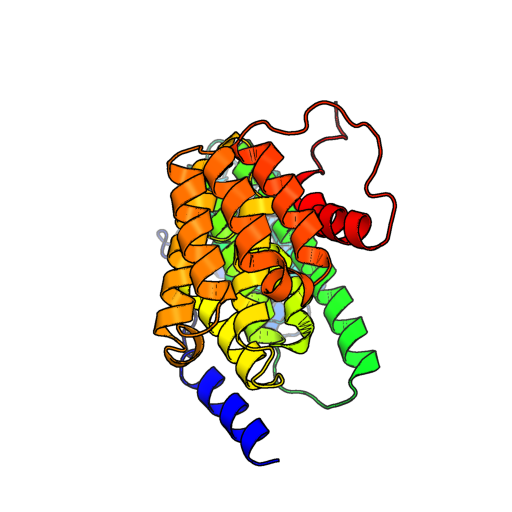 1 263 ? 20.774 -4.162 -15.268 1.00 94.19 263 TYR A O 1
ATOM 2060 N N . PRO A 1 264 ? 20.807 -5.431 -17.124 1.00 96.38 264 PRO A N 1
ATOM 2061 C CA . PRO A 1 264 ? 20.367 -4.356 -18.012 1.00 96.38 264 PRO A CA 1
ATOM 2062 C C . PRO A 1 264 ? 19.069 -3.670 -17.573 1.00 96.38 264 PRO A C 1
ATOM 2064 O O . PRO A 1 264 ? 18.944 -2.460 -17.750 1.00 96.38 264 PRO A O 1
ATOM 2067 N N . LEU A 1 265 ? 18.124 -4.403 -16.976 1.00 97.44 265 LEU A N 1
ATOM 2068 C CA . LEU A 1 265 ? 16.848 -3.835 -16.537 1.00 97.44 265 LEU A CA 1
ATOM 2069 C C . LEU A 1 265 ? 16.990 -2.823 -15.392 1.00 97.44 265 LEU A C 1
ATOM 2071 O O . LEU A 1 265 ? 16.259 -1.837 -15.379 1.00 97.44 265 LEU A O 1
ATOM 2075 N N . LEU A 1 266 ? 17.958 -2.996 -14.487 1.00 96.00 266 LEU A N 1
ATOM 2076 C CA . LEU A 1 266 ? 18.207 -2.038 -13.400 1.00 96.00 266 LEU A CA 1
ATOM 2077 C C . LEU A 1 266 ? 18.878 -0.763 -13.928 1.00 96.00 266 LEU A C 1
ATOM 2079 O O . LEU A 1 266 ? 18.601 0.345 -13.466 1.00 96.00 266 LEU A O 1
ATOM 2083 N N . ASN A 1 267 ? 19.719 -0.899 -14.957 1.00 96.06 267 ASN A N 1
ATOM 2084 C CA . ASN A 1 267 ? 20.250 0.258 -15.676 1.00 96.06 267 ASN A CA 1
ATOM 2085 C C . ASN A 1 267 ? 19.130 1.015 -16.399 1.00 96.06 267 ASN A C 1
ATOM 2087 O O . ASN A 1 267 ? 19.075 2.244 -16.334 1.00 96.06 267 ASN A O 1
ATOM 2091 N N . PHE A 1 268 ? 18.215 0.289 -17.049 1.00 98.44 268 PHE A N 1
ATOM 2092 C CA . PHE A 1 268 ? 17.034 0.880 -17.670 1.00 98.44 268 PHE A CA 1
ATOM 2093 C C . PHE A 1 268 ? 16.179 1.639 -16.651 1.00 98.44 268 PHE A C 1
ATOM 2095 O O . PHE A 1 268 ? 15.882 2.805 -16.894 1.00 98.44 268 PHE A O 1
ATOM 2102 N N . THR A 1 269 ? 15.819 1.038 -15.511 1.00 98.19 269 THR A N 1
ATOM 2103 C CA . THR A 1 269 ? 14.979 1.707 -14.501 1.00 98.19 269 THR A CA 1
ATOM 2104 C C . THR A 1 269 ? 15.663 2.940 -13.920 1.00 98.19 269 THR A C 1
ATOM 2106 O O . THR A 1 269 ? 15.034 3.991 -13.830 1.00 98.19 269 THR A O 1
ATOM 2109 N N . SER A 1 270 ? 16.963 2.870 -13.612 1.00 98.06 270 SER A N 1
ATOM 2110 C CA . SER A 1 270 ? 17.727 4.031 -13.134 1.00 98.06 270 SER A CA 1
ATOM 2111 C C . SER A 1 270 ? 17.711 5.190 -14.141 1.00 98.06 270 SER A C 1
ATOM 2113 O O . SER A 1 270 ? 17.486 6.347 -13.774 1.00 98.06 270 SER A O 1
ATOM 2115 N N . LEU A 1 271 ? 17.917 4.894 -15.428 1.00 98.56 271 LEU A N 1
ATOM 2116 C CA . LEU A 1 271 ? 17.894 5.899 -16.494 1.00 98.56 271 LEU A CA 1
ATOM 2117 C C . LEU A 1 271 ? 16.479 6.410 -16.786 1.00 98.56 271 LEU A C 1
ATOM 2119 O O . LEU A 1 271 ? 16.316 7.599 -17.056 1.00 98.56 271 LEU A O 1
ATOM 2123 N N . LEU A 1 272 ? 15.465 5.549 -16.691 1.00 98.69 272 LEU A N 1
ATOM 2124 C CA . LEU A 1 272 ? 14.060 5.919 -16.829 1.00 98.69 272 LEU A CA 1
ATOM 2125 C C . LEU A 1 272 ? 13.677 6.949 -15.765 1.00 98.69 272 LEU A C 1
ATOM 2127 O O . LEU A 1 272 ? 13.178 8.012 -16.116 1.00 98.69 272 LEU A O 1
ATOM 2131 N N . LEU A 1 273 ? 13.982 6.692 -14.489 1.00 98.62 273 LEU A N 1
ATOM 2132 C CA . LEU A 1 273 ? 13.698 7.628 -13.395 1.00 98.62 273 LEU A CA 1
ATOM 2133 C C . LEU A 1 273 ? 14.349 9.001 -13.636 1.00 98.62 273 LEU A C 1
ATOM 2135 O O . LEU A 1 273 ? 13.725 10.036 -13.411 1.00 98.62 273 LEU A O 1
ATOM 2139 N N . LYS A 1 274 ? 15.586 9.035 -14.154 1.00 98.44 274 LYS A N 1
ATOM 2140 C CA . LYS A 1 274 ? 16.256 10.289 -14.547 1.00 98.44 274 LYS A CA 1
ATOM 2141 C C . LYS A 1 274 ? 15.538 10.984 -15.707 1.00 98.44 274 LYS A C 1
ATOM 2143 O O . LYS A 1 274 ? 15.300 12.187 -15.640 1.00 98.44 274 LYS A O 1
ATOM 2148 N N . ALA A 1 275 ? 15.157 10.241 -16.745 1.00 98.38 275 ALA A N 1
ATOM 2149 C CA . ALA A 1 275 ? 14.435 10.784 -17.895 1.00 98.38 275 ALA A CA 1
ATOM 2150 C C . ALA A 1 275 ? 13.061 11.361 -17.506 1.00 98.38 275 ALA A C 1
ATOM 2152 O O . ALA A 1 275 ? 12.677 12.409 -18.027 1.00 98.38 275 ALA A O 1
ATOM 2153 N N . LEU A 1 276 ? 12.357 10.725 -16.561 1.00 98.25 276 LEU A N 1
ATOM 2154 C CA . LEU A 1 276 ? 11.081 11.206 -16.023 1.00 98.25 276 LEU A CA 1
ATOM 2155 C C . LEU A 1 276 ? 11.249 12.489 -15.200 1.00 98.25 276 LEU A C 1
ATOM 2157 O O . LEU A 1 276 ? 10.491 13.432 -15.415 1.00 98.25 276 LEU A O 1
ATOM 2161 N N . ARG A 1 277 ? 12.284 12.588 -14.349 1.00 97.31 277 ARG A N 1
ATOM 2162 C CA . ARG A 1 277 ? 12.614 13.844 -13.639 1.00 97.31 277 ARG A CA 1
ATOM 2163 C C . ARG A 1 277 ? 12.904 14.995 -14.605 1.00 97.31 277 ARG A C 1
ATOM 2165 O O . ARG A 1 277 ? 12.492 16.125 -14.370 1.00 97.31 277 ARG A O 1
ATOM 2172 N N . MET A 1 278 ? 13.563 14.697 -15.725 1.00 97.31 278 MET A N 1
ATOM 2173 C CA . MET A 1 278 ? 13.822 15.662 -16.801 1.00 97.31 278 MET A CA 1
ATOM 2174 C C . MET A 1 278 ? 12.603 15.932 -17.697 1.00 97.31 278 MET A C 1
ATOM 2176 O O . MET A 1 278 ? 12.691 16.776 -18.586 1.00 97.31 278 MET A O 1
ATOM 2180 N N . ARG A 1 279 ? 11.500 15.189 -17.526 1.00 96.44 279 ARG A N 1
ATOM 2181 C CA . ARG A 1 279 ? 10.331 15.183 -18.422 1.00 96.44 279 ARG A CA 1
ATOM 2182 C C . ARG A 1 279 ? 10.702 15.011 -19.904 1.00 96.44 279 ARG A C 1
ATOM 2184 O O . ARG A 1 279 ? 10.105 15.619 -20.789 1.00 96.44 279 ARG A O 1
ATOM 2191 N N . SER A 1 280 ? 11.705 14.178 -20.193 1.00 97.62 280 SER A N 1
ATOM 2192 C CA . SER A 1 280 ? 12.239 14.002 -21.548 1.00 97.62 280 SER A CA 1
ATOM 2193 C C . SER A 1 280 ? 11.655 12.775 -22.250 1.00 97.62 280 SER A C 1
ATOM 2195 O O . SER A 1 280 ? 12.148 11.654 -22.109 1.00 97.62 280 SER A O 1
ATOM 2197 N N . ALA A 1 281 ? 10.640 12.999 -23.084 1.00 96.38 281 ALA A N 1
ATOM 2198 C CA . ALA A 1 281 ? 10.039 11.957 -23.918 1.00 96.38 281 ALA A CA 1
ATOM 2199 C C . ALA A 1 281 ? 11.023 11.315 -24.907 1.00 96.38 281 ALA A C 1
ATOM 2201 O O . ALA A 1 281 ? 10.990 10.103 -25.135 1.00 96.38 281 ALA A O 1
ATOM 2202 N N . THR A 1 282 ? 11.939 12.114 -25.455 1.00 97.44 282 THR A N 1
ATOM 2203 C CA . THR A 1 282 ? 12.993 11.637 -26.357 1.00 97.44 282 THR A CA 1
ATOM 2204 C C . THR A 1 282 ? 13.898 10.625 -25.662 1.00 97.44 282 THR A C 1
ATOM 2206 O O . THR A 1 282 ? 14.184 9.571 -26.229 1.00 97.44 282 THR A O 1
ATOM 2209 N N . LEU A 1 283 ? 14.310 10.901 -24.416 1.00 97.50 283 LEU A N 1
ATOM 2210 C CA . LEU A 1 283 ? 15.129 9.966 -23.646 1.00 97.50 283 LEU A CA 1
ATOM 2211 C C . LEU A 1 283 ? 14.357 8.691 -23.306 1.00 97.50 283 LEU A C 1
ATOM 2213 O O . LEU A 1 283 ? 14.901 7.607 -23.486 1.00 97.50 283 LEU A O 1
ATOM 2217 N N . VAL A 1 284 ? 13.092 8.789 -22.885 1.00 97.94 284 VAL A N 1
ATOM 2218 C CA . VAL A 1 284 ? 12.262 7.598 -22.616 1.00 97.94 284 VAL A CA 1
ATOM 2219 C C . VAL A 1 284 ? 12.125 6.724 -23.867 1.00 97.94 284 VAL A C 1
ATOM 2221 O O . VAL A 1 284 ? 12.336 5.512 -23.799 1.00 97.94 284 VAL A O 1
ATOM 2224 N N . THR A 1 285 ? 11.869 7.332 -25.027 1.00 97.62 285 THR A N 1
ATOM 2225 C CA . THR A 1 285 ? 11.776 6.623 -26.314 1.00 97.62 285 THR A CA 1
ATOM 2226 C C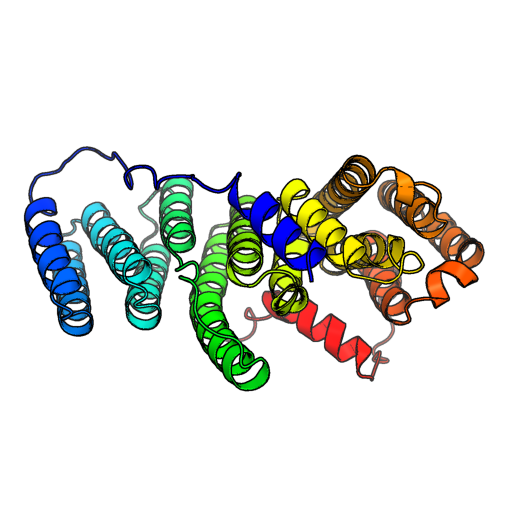 . THR A 1 285 ? 13.089 5.924 -26.667 1.00 97.62 285 THR A C 1
ATOM 2228 O O . THR A 1 285 ? 13.097 4.735 -26.990 1.00 97.62 285 THR A O 1
ATOM 2231 N N . PHE A 1 286 ? 14.213 6.635 -26.549 1.00 98.31 286 PHE A N 1
ATOM 2232 C CA . PHE A 1 286 ? 15.539 6.076 -26.799 1.00 98.31 286 PHE A CA 1
ATOM 2233 C C . PHE A 1 286 ? 15.862 4.906 -25.858 1.00 98.31 286 PHE A C 1
ATOM 2235 O O . PHE A 1 286 ? 16.369 3.876 -26.301 1.00 98.31 286 PHE A O 1
ATOM 2242 N N . LEU A 1 287 ? 15.534 5.023 -24.566 1.00 98.38 287 LEU A N 1
ATOM 2243 C CA . LEU A 1 287 ? 15.738 3.954 -23.586 1.00 98.38 287 LEU A CA 1
ATOM 2244 C C . LEU A 1 287 ? 14.900 2.716 -23.917 1.00 98.38 287 LEU A C 1
ATOM 2246 O O . LEU A 1 287 ? 15.437 1.609 -23.903 1.00 98.38 287 LEU A O 1
ATOM 2250 N N . LYS A 1 288 ? 13.620 2.885 -24.275 1.00 98.12 288 LYS A N 1
ATOM 2251 C CA . LYS A 1 288 ? 12.744 1.775 -24.692 1.00 98.12 288 LYS A CA 1
ATOM 2252 C C . LYS A 1 288 ? 13.317 1.019 -25.894 1.00 98.12 288 LYS A C 1
ATOM 2254 O O . LYS A 1 288 ? 13.307 -0.206 -25.897 1.00 98.12 288 LYS A O 1
ATOM 2259 N N . GLN A 1 289 ? 13.867 1.731 -26.879 1.00 97.94 289 GLN A N 1
ATOM 2260 C CA . GLN A 1 289 ? 14.523 1.116 -28.040 1.00 97.94 289 GLN A CA 1
ATOM 2261 C C . GLN A 1 289 ? 15.820 0.398 -27.651 1.00 97.94 289 GLN A C 1
ATOM 2263 O O . GLN A 1 289 ? 16.024 -0.760 -28.010 1.00 97.94 289 GLN A O 1
ATOM 2268 N N . LYS A 1 290 ? 16.688 1.060 -26.877 1.00 98.31 290 LYS A N 1
ATOM 2269 C CA . LYS A 1 290 ? 17.994 0.518 -26.479 1.00 98.31 290 LYS A CA 1
ATOM 2270 C C . LYS A 1 290 ? 17.880 -0.737 -25.610 1.00 98.31 290 LYS A C 1
ATOM 2272 O O . LYS A 1 290 ? 18.704 -1.638 -25.733 1.00 98.31 290 LYS A O 1
ATOM 2277 N N . TYR A 1 291 ? 16.873 -0.795 -24.742 1.00 98.31 291 TYR A N 1
ATOM 2278 C CA . TYR A 1 291 ? 16.648 -1.905 -23.813 1.00 98.31 291 TYR A CA 1
ATOM 2279 C C . TYR A 1 291 ? 15.537 -2.863 -24.271 1.00 98.31 291 TYR A C 1
ATOM 2281 O O . TYR A 1 291 ? 15.093 -3.684 -23.474 1.00 98.31 291 TYR A O 1
ATOM 2289 N N . ALA A 1 292 ? 15.114 -2.814 -25.541 1.00 97.69 292 ALA A N 1
ATOM 2290 C CA . ALA A 1 292 ? 13.976 -3.587 -26.050 1.00 97.69 292 ALA A CA 1
ATOM 2291 C C . ALA A 1 292 ? 14.061 -5.095 -25.742 1.00 97.69 292 ALA A C 1
ATOM 2293 O O . ALA A 1 292 ? 13.088 -5.671 -25.271 1.00 97.69 292 ALA A O 1
ATOM 2294 N N . ILE A 1 293 ? 15.237 -5.712 -25.918 1.00 97.12 293 ILE A N 1
ATOM 2295 C CA . ILE A 1 293 ? 15.467 -7.143 -25.624 1.00 97.12 293 ILE A CA 1
ATOM 2296 C C . ILE A 1 293 ? 15.312 -7.448 -24.126 1.00 97.12 293 ILE A C 1
ATOM 2298 O O . ILE A 1 293 ? 14.805 -8.496 -23.739 1.00 97.12 293 ILE A O 1
ATOM 2302 N N . ALA A 1 294 ? 15.768 -6.542 -23.259 1.00 96.88 294 ALA A N 1
ATOM 2303 C CA . ALA A 1 294 ? 15.634 -6.722 -21.819 1.00 96.88 294 ALA A CA 1
ATOM 2304 C C . ALA A 1 294 ? 14.172 -6.546 -21.382 1.00 96.88 294 ALA A C 1
ATOM 2306 O O . ALA A 1 294 ? 13.689 -7.302 -20.544 1.00 96.88 294 ALA A O 1
ATOM 2307 N N . LEU A 1 295 ? 13.471 -5.576 -21.979 1.00 97.69 295 LEU A N 1
ATOM 2308 C CA . LEU A 1 295 ? 12.066 -5.280 -21.706 1.00 97.69 295 LEU A CA 1
ATOM 2309 C C . LEU A 1 295 ? 11.120 -6.378 -22.203 1.00 97.69 295 LEU A C 1
ATOM 2311 O O . LEU A 1 295 ? 10.122 -6.641 -21.547 1.00 97.69 295 LEU A O 1
ATOM 2315 N N . SER A 1 296 ? 11.448 -7.066 -23.301 1.00 96.62 296 SER A N 1
ATOM 2316 C CA . SER A 1 296 ? 10.625 -8.157 -23.847 1.00 96.62 296 SER A CA 1
ATOM 2317 C C . SER A 1 296 ? 10.623 -9.431 -22.995 1.00 96.62 296 SER A C 1
ATOM 2319 O O . SER A 1 296 ? 10.010 -10.419 -23.381 1.00 96.62 296 SER A O 1
ATOM 2321 N N . ARG A 1 297 ? 11.337 -9.449 -21.863 1.00 96.69 297 ARG A N 1
ATOM 2322 C CA . ARG A 1 297 ? 11.304 -10.558 -20.897 1.00 96.69 297 ARG A CA 1
ATOM 2323 C C . ARG A 1 297 ? 10.028 -10.572 -20.052 1.00 96.69 297 ARG A C 1
ATOM 2325 O O . ARG A 1 297 ? 9.754 -11.584 -19.418 1.00 96.69 297 ARG A O 1
ATOM 2332 N N . ASP A 1 298 ? 9.279 -9.470 -20.024 1.00 95.44 298 ASP A N 1
ATOM 2333 C CA . ASP A 1 298 ? 7.988 -9.375 -19.345 1.00 95.44 298 ASP A CA 1
ATOM 2334 C C . ASP A 1 298 ? 7.013 -8.510 -20.158 1.00 95.44 298 ASP A C 1
ATOM 2336 O O . ASP A 1 298 ? 7.156 -7.287 -20.254 1.00 95.44 298 ASP A O 1
ATOM 2340 N N . ASP A 1 299 ? 5.982 -9.151 -20.705 1.00 91.56 299 ASP A N 1
ATOM 2341 C CA . ASP A 1 299 ? 4.972 -8.512 -21.554 1.00 91.56 299 ASP A CA 1
ATOM 2342 C C . ASP A 1 299 ? 4.185 -7.400 -20.837 1.00 91.56 299 ASP A C 1
ATOM 2344 O O . ASP A 1 299 ? 3.649 -6.490 -21.477 1.00 91.56 299 ASP A O 1
ATOM 2348 N N . SER A 1 300 ? 4.124 -7.423 -19.500 1.00 91.75 300 SER A N 1
ATOM 2349 C CA . SER A 1 300 ? 3.425 -6.399 -18.717 1.00 91.75 300 SER A CA 1
ATOM 2350 C C . SER A 1 300 ? 4.150 -5.049 -18.708 1.00 91.75 300 SER A C 1
ATOM 2352 O O . SER A 1 300 ? 3.507 -4.010 -18.528 1.00 91.75 300 SER A O 1
ATOM 2354 N N . PHE A 1 301 ? 5.464 -5.016 -18.968 1.00 96.12 301 PHE A N 1
ATOM 2355 C CA . PHE A 1 301 ? 6.250 -3.779 -18.922 1.00 96.12 301 PHE A CA 1
ATOM 2356 C C . PHE A 1 301 ? 5.775 -2.744 -19.937 1.00 96.12 301 PHE A C 1
ATOM 2358 O O . PHE A 1 301 ? 5.745 -1.556 -19.622 1.00 96.12 301 PHE A O 1
ATOM 2365 N N . GLY A 1 302 ? 5.353 -3.175 -21.129 1.00 93.81 302 GLY A N 1
ATOM 2366 C CA . GLY A 1 302 ? 4.815 -2.269 -22.145 1.00 93.81 302 GLY A CA 1
ATOM 2367 C C . GLY A 1 302 ? 3.561 -1.532 -21.668 1.00 93.81 302 GLY A C 1
ATOM 2368 O O . GLY A 1 302 ? 3.428 -0.329 -21.893 1.00 93.81 302 GLY A O 1
ATOM 2369 N N . VAL A 1 303 ? 2.678 -2.233 -20.949 1.00 92.25 303 VAL A N 1
ATOM 2370 C CA . VAL A 1 303 ? 1.439 -1.669 -20.392 1.00 92.25 303 VAL A CA 1
ATOM 2371 C C . VAL A 1 303 ? 1.750 -0.635 -19.312 1.00 92.25 303 VAL A C 1
ATOM 2373 O O . VAL A 1 303 ? 1.192 0.463 -19.336 1.00 92.25 303 VAL A O 1
ATOM 2376 N N . TYR A 1 304 ? 2.680 -0.944 -18.404 1.00 96.12 304 TYR A N 1
ATOM 2377 C CA . TYR A 1 304 ? 3.098 0.005 -17.372 1.00 96.12 304 TYR A CA 1
ATOM 2378 C C . TYR A 1 304 ? 3.794 1.225 -17.970 1.00 96.12 304 TYR A C 1
ATOM 2380 O O . TYR A 1 304 ? 3.438 2.349 -17.635 1.00 96.12 304 TYR A O 1
ATOM 2388 N N . LEU A 1 305 ? 4.724 1.036 -18.909 1.00 96.62 305 LEU A N 1
ATOM 2389 C CA . LEU A 1 305 ? 5.439 2.139 -19.555 1.00 96.62 305 LEU A CA 1
ATOM 2390 C C . LEU A 1 305 ? 4.498 3.087 -20.303 1.00 96.62 305 LEU A C 1
ATOM 2392 O O . LEU A 1 305 ? 4.659 4.298 -20.183 1.00 96.62 305 LEU A O 1
ATOM 2396 N N . ALA A 1 306 ? 3.488 2.561 -21.000 1.00 93.69 306 ALA A N 1
ATOM 2397 C CA . ALA A 1 306 ? 2.486 3.392 -21.662 1.00 93.69 306 ALA A CA 1
ATOM 2398 C C . ALA A 1 306 ? 1.701 4.257 -20.658 1.00 93.69 306 ALA A C 1
ATOM 2400 O O . ALA A 1 306 ? 1.432 5.431 -20.918 1.00 93.69 306 ALA A O 1
ATOM 2401 N N . GLN A 1 307 ? 1.361 3.702 -19.490 1.00 94.12 307 GLN A N 1
ATOM 2402 C CA . GLN A 1 307 ? 0.714 4.459 -18.419 1.00 94.12 307 GLN A CA 1
ATOM 2403 C C . GLN A 1 307 ? 1.659 5.504 -17.802 1.00 94.12 307 GLN A C 1
ATOM 2405 O O . GLN A 1 307 ? 1.246 6.635 -17.561 1.00 94.12 307 GLN A O 1
ATOM 2410 N N . VAL A 1 308 ? 2.936 5.168 -17.615 1.00 96.19 308 VAL A N 1
ATOM 2411 C CA . VAL A 1 308 ? 3.963 6.102 -17.127 1.00 96.19 308 VAL A CA 1
ATOM 2412 C C . VAL A 1 308 ? 4.154 7.276 -18.093 1.00 96.19 308 VAL A C 1
ATOM 2414 O O . VAL A 1 308 ? 4.169 8.427 -17.663 1.00 96.19 308 VAL A O 1
ATOM 2417 N N . GLU A 1 309 ? 4.243 7.026 -19.401 1.00 95.25 309 GLU A N 1
ATOM 2418 C CA . GLU A 1 309 ? 4.339 8.081 -20.422 1.00 95.25 309 GLU A CA 1
ATOM 2419 C C . GLU A 1 309 ? 3.112 9.010 -20.390 1.00 95.25 309 GLU A C 1
ATOM 2421 O O . GLU A 1 309 ? 3.255 10.233 -20.489 1.00 95.25 309 GLU A O 1
ATOM 2426 N N . ARG A 1 310 ? 1.916 8.454 -20.162 1.00 93.06 310 ARG A N 1
ATOM 2427 C CA . ARG A 1 310 ? 0.682 9.233 -19.999 1.00 93.06 310 ARG A CA 1
ATOM 2428 C C . ARG A 1 310 ? 0.722 10.127 -18.764 1.00 93.06 310 ARG A C 1
ATOM 2430 O O . ARG A 1 310 ? 0.435 11.318 -18.882 1.00 93.06 310 ARG A O 1
ATOM 2437 N N . THR A 1 311 ? 1.078 9.581 -17.603 1.00 94.12 311 THR A N 1
ATOM 2438 C CA . THR A 1 311 ? 1.067 10.329 -16.337 1.00 94.12 311 THR A CA 1
ATOM 2439 C C . THR A 1 311 ? 2.169 11.389 -16.283 1.00 94.12 311 THR A C 1
ATOM 2441 O O . THR A 1 311 ? 1.902 12.531 -15.916 1.00 94.12 311 THR A O 1
ATOM 2444 N N . TYR A 1 312 ? 3.398 11.043 -16.669 1.00 96.19 312 TYR A N 1
ATOM 2445 C CA . TYR A 1 312 ? 4.576 11.885 -16.427 1.00 96.19 312 TYR A CA 1
ATOM 2446 C C . TYR A 1 312 ? 4.962 12.794 -17.594 1.00 96.19 312 TYR A C 1
ATOM 2448 O O . TYR A 1 312 ? 5.616 13.816 -17.380 1.00 96.19 312 TYR A O 1
ATOM 2456 N N . LEU A 1 313 ? 4.591 12.425 -18.823 1.00 94.94 313 LEU A N 1
ATOM 2457 C CA . LEU A 1 313 ? 4.971 13.153 -20.037 1.00 94.94 313 LEU A CA 1
ATOM 2458 C C . LEU A 1 313 ? 3.763 13.714 -20.796 1.00 94.94 313 LEU A C 1
ATOM 2460 O O . LEU A 1 313 ? 3.946 14.460 -21.754 1.00 94.94 313 LEU A O 1
ATOM 2464 N N . GLY A 1 314 ? 2.537 13.362 -20.390 1.00 89.50 314 GLY A N 1
ATOM 2465 C CA . GLY A 1 314 ? 1.311 13.782 -21.072 1.00 89.50 314 GLY A CA 1
ATOM 2466 C C . GLY A 1 314 ? 1.133 13.159 -22.460 1.00 89.50 314 GLY A C 1
ATOM 2467 O O . GLY A 1 314 ? 0.355 13.669 -23.264 1.00 89.50 314 GLY A O 1
ATOM 2468 N N . ILE A 1 315 ? 1.849 12.073 -22.765 1.00 85.19 315 ILE A N 1
ATOM 2469 C CA . ILE A 1 315 ? 1.809 11.415 -24.076 1.00 85.19 315 ILE A CA 1
ATOM 2470 C C . ILE A 1 315 ? 0.705 10.354 -24.079 1.00 85.19 315 ILE A C 1
ATOM 2472 O O . ILE A 1 315 ? 0.663 9.492 -23.207 1.00 85.19 315 ILE A O 1
ATOM 2476 N N . GLY A 1 316 ? -0.181 10.392 -25.081 1.00 68.19 316 GLY A N 1
ATOM 2477 C CA . GLY A 1 316 ? -1.232 9.380 -25.265 1.00 68.19 316 GLY A CA 1
ATOM 2478 C C . GLY A 1 316 ? -2.634 9.783 -24.788 1.00 68.19 316 GLY A C 1
ATOM 2479 O O . GLY A 1 316 ? -3.367 8.927 -24.287 1.00 68.19 316 GLY A O 1
ATOM 2480 N N . ALA A 1 317 ? -3.015 11.059 -24.949 1.00 52.00 317 ALA A N 1
ATOM 2481 C CA . ALA A 1 317 ? -4.370 11.561 -24.674 1.00 52.00 317 ALA A CA 1
ATOM 2482 C C . ALA A 1 317 ? -5.427 11.167 -25.733 1.00 52.00 317 ALA A C 1
ATOM 2484 O O . ALA A 1 317 ? -6.615 11.352 -25.494 1.00 52.00 317 ALA A O 1
ATOM 2485 N N . GLU A 1 318 ? -5.037 10.567 -26.862 1.00 41.25 318 GLU A N 1
ATOM 2486 C CA . GLU A 1 318 ? -5.964 10.201 -27.941 1.00 41.25 318 GLU A CA 1
ATOM 2487 C C . GLU A 1 318 ? -5.761 8.750 -28.390 1.00 41.25 318 GLU A C 1
ATOM 2489 O O . GLU A 1 318 ? -5.183 8.449 -29.427 1.00 41.25 318 GLU A O 1
ATOM 2494 N N . SER A 1 319 ? -6.219 7.808 -27.572 1.00 42.38 319 SER A N 1
ATOM 2495 C CA . SER A 1 319 ? -6.758 6.550 -28.092 1.00 42.38 319 SER A CA 1
ATOM 2496 C C . SER A 1 319 ? -7.677 5.929 -27.051 1.00 42.38 319 SER A C 1
ATOM 2498 O O . SER A 1 319 ? -7.269 5.226 -26.131 1.00 42.38 319 SER A O 1
ATOM 2500 N N . SER A 1 320 ? -8.970 6.128 -27.271 1.00 38.38 320 SER A N 1
ATOM 2501 C CA . SER A 1 320 ? -10.056 5.247 -26.839 1.00 38.38 320 SER A CA 1
ATOM 2502 C C . SER A 1 320 ? -9.999 3.875 -27.547 1.00 38.38 320 SER A C 1
ATOM 2504 O O . SER A 1 320 ? -11.024 3.272 -27.850 1.00 38.38 320 SER A O 1
ATOM 2506 N N . GLY A 1 321 ? -8.794 3.370 -27.828 1.00 41.06 321 GLY A N 1
ATOM 2507 C CA . GLY A 1 321 ? -8.526 2.046 -28.376 1.00 41.06 321 GLY A CA 1
ATOM 2508 C C . GLY A 1 321 ? -7.912 1.215 -27.268 1.00 41.06 321 GLY A C 1
ATOM 2509 O O . GLY A 1 321 ? -6.708 1.277 -27.038 1.00 41.06 321 GLY A O 1
ATOM 2510 N N . GLY A 1 322 ? -8.767 0.527 -26.513 1.00 45.06 322 GLY A N 1
ATOM 2511 C CA . GLY A 1 322 ? -8.368 -0.190 -25.312 1.00 45.06 322 GLY A CA 1
ATOM 2512 C C . GLY A 1 322 ? -7.192 -1.130 -25.561 1.00 45.06 322 GLY A C 1
ATOM 2513 O O . GLY A 1 322 ? -7.149 -1.850 -26.558 1.00 45.06 322 GLY A O 1
ATOM 2514 N N . ILE A 1 323 ? -6.291 -1.202 -24.581 1.00 46.72 323 ILE A N 1
ATOM 2515 C CA . ILE A 1 323 ? -5.528 -2.422 -24.304 1.00 46.72 323 ILE A CA 1
ATOM 2516 C C . ILE A 1 323 ? -6.575 -3.469 -23.873 1.00 46.72 323 ILE A C 1
ATOM 2518 O O . ILE A 1 323 ? -6.791 -3.735 -22.693 1.00 46.72 323 ILE A O 1
ATOM 2522 N N . GLY A 1 324 ? -7.346 -3.951 -24.849 1.00 47.22 324 GLY A N 1
ATOM 2523 C CA . GLY A 1 324 ? -8.446 -4.890 -24.706 1.00 47.22 324 GLY A CA 1
ATOM 2524 C C . GLY A 1 324 ? -7.869 -6.288 -24.627 1.00 47.22 324 GLY A C 1
ATOM 2525 O O . GLY A 1 324 ? -7.756 -6.983 -25.629 1.00 47.22 324 GLY A O 1
ATOM 2526 N N . GLY A 1 325 ? -7.438 -6.669 -23.431 1.00 64.12 325 GLY A N 1
ATOM 2527 C CA . GLY A 1 325 ? -6.874 -7.980 -23.152 1.00 64.12 325 GLY A CA 1
ATOM 2528 C C . GLY A 1 325 ? -6.630 -8.177 -21.660 1.00 64.12 325 GLY A C 1
ATOM 2529 O O . GLY A 1 325 ? -6.817 -7.265 -20.852 1.00 64.12 325 GLY A O 1
ATOM 2530 N N . MET A 1 326 ? -6.175 -9.374 -21.292 1.00 59.38 326 MET A N 1
ATOM 2531 C CA . MET A 1 326 ? -5.932 -9.783 -19.903 1.00 59.38 326 MET A CA 1
ATOM 2532 C C . MET A 1 326 ? -4.994 -8.823 -19.141 1.00 59.38 326 MET A C 1
ATOM 2534 O O . MET A 1 326 ? -5.243 -8.520 -17.978 1.00 59.38 326 MET A O 1
ATOM 2538 N N . LEU A 1 327 ? -3.967 -8.269 -19.803 1.00 59.56 327 LEU A N 1
ATOM 2539 C CA . LEU A 1 327 ? -3.007 -7.333 -19.191 1.00 59.56 327 LEU A CA 1
ATOM 2540 C C . LEU A 1 327 ? -3.604 -5.946 -18.894 1.00 59.56 327 LEU A C 1
ATOM 2542 O O . LEU A 1 327 ? -3.266 -5.335 -17.883 1.00 59.56 327 LEU A O 1
ATOM 2546 N N . GLY A 1 328 ? -4.536 -5.469 -19.726 1.00 64.00 328 GLY A N 1
ATOM 2547 C CA . GLY A 1 328 ? -5.319 -4.268 -19.423 1.00 64.00 328 GLY A CA 1
ATOM 2548 C C . GLY A 1 328 ? -6.224 -4.485 -18.208 1.00 64.00 328 GLY A C 1
ATOM 2549 O O . GLY A 1 328 ? -6.369 -3.593 -17.377 1.00 64.00 328 GLY A O 1
ATOM 2550 N N . GLY A 1 329 ? -6.751 -5.705 -18.051 1.00 71.12 329 GLY A N 1
ATOM 2551 C CA . GLY A 1 329 ? -7.461 -6.142 -16.847 1.00 71.12 329 GLY A CA 1
ATOM 2552 C C . GLY A 1 329 ? -6.584 -6.142 -15.591 1.00 71.12 329 GLY A C 1
ATOM 2553 O O . GLY A 1 329 ? -7.052 -5.717 -14.539 1.00 71.12 329 GLY A O 1
ATOM 2554 N N . LEU A 1 330 ? -5.309 -6.537 -15.693 1.00 70.12 330 LEU A N 1
ATOM 2555 C CA . LEU A 1 330 ? -4.358 -6.481 -14.574 1.00 70.12 330 LEU A CA 1
ATOM 2556 C C . LEU A 1 330 ? -4.027 -5.044 -14.164 1.00 70.12 330 LEU A C 1
ATOM 2558 O O . LEU A 1 330 ? -4.056 -4.743 -12.974 1.00 70.12 330 LEU A O 1
ATOM 2562 N N . LEU A 1 331 ? -3.751 -4.149 -15.122 1.00 75.81 331 LEU A N 1
ATOM 2563 C CA . LEU A 1 331 ? -3.547 -2.731 -14.810 1.00 75.81 331 LEU A CA 1
ATOM 2564 C C . LEU A 1 331 ? -4.819 -2.128 -14.205 1.00 75.81 331 LEU A C 1
ATOM 2566 O O . LEU A 1 331 ? -4.744 -1.454 -13.186 1.00 75.81 331 LEU A O 1
ATOM 2570 N N . LYS A 1 332 ? -5.993 -2.437 -14.767 1.00 76.25 332 LYS A N 1
ATOM 2571 C CA . LYS A 1 332 ? -7.276 -1.996 -14.214 1.00 76.25 332 LYS A CA 1
ATOM 2572 C C . LYS A 1 332 ? -7.490 -2.517 -12.795 1.00 76.25 332 LYS A C 1
ATOM 2574 O O . LYS A 1 332 ? -7.869 -1.740 -11.938 1.00 76.25 332 LYS A O 1
ATOM 2579 N N . SER A 1 333 ? -7.207 -3.789 -12.517 1.00 78.81 333 SER A N 1
ATOM 2580 C CA . SER A 1 333 ? -7.296 -4.351 -11.163 1.00 78.81 333 SER A CA 1
ATOM 2581 C C . SER A 1 333 ? -6.294 -3.709 -10.205 1.00 78.81 333 SER A C 1
ATOM 2583 O O . SER A 1 333 ? -6.621 -3.516 -9.040 1.00 78.81 333 SER A O 1
ATOM 2585 N N . LEU A 1 334 ? -5.091 -3.375 -10.680 1.00 80.56 334 LEU A N 1
ATOM 2586 C CA . LEU A 1 334 ? -4.093 -2.662 -9.892 1.00 80.56 334 LEU A CA 1
ATOM 2587 C C . LEU A 1 334 ? -4.549 -1.233 -9.583 1.00 80.56 334 LEU A C 1
ATOM 2589 O O . LEU A 1 334 ? -4.261 -0.754 -8.494 1.00 80.56 334 LEU A O 1
ATOM 2593 N N . MET A 1 335 ? -5.244 -0.567 -10.512 1.00 75.69 335 MET A N 1
ATOM 2594 C CA . MET A 1 335 ? -5.766 0.802 -10.386 1.00 75.69 335 MET A CA 1
ATOM 2595 C C . MET A 1 335 ? -7.125 0.886 -9.668 1.00 75.69 335 MET A C 1
ATOM 2597 O O . MET A 1 335 ? -7.427 1.912 -9.075 1.00 75.69 335 MET A O 1
ATOM 2601 N N . ALA A 1 336 ? -7.920 -0.188 -9.660 1.00 69.31 336 ALA A N 1
ATOM 2602 C CA . ALA A 1 336 ? -9.287 -0.202 -9.129 1.00 69.31 336 ALA A CA 1
ATOM 2603 C C . ALA A 1 336 ? -9.387 0.102 -7.625 1.00 69.31 336 ALA A C 1
ATOM 2605 O O . ALA A 1 336 ? -10.460 0.465 -7.162 1.00 69.31 336 ALA A O 1
ATOM 2606 N N . LEU A 1 337 ? -8.284 0.009 -6.873 1.00 62.88 337 LEU A N 1
ATOM 2607 C CA . LEU A 1 337 ? -8.240 0.430 -5.468 1.00 62.88 337 LEU A CA 1
ATOM 2608 C C . LEU A 1 337 ? -8.516 1.936 -5.272 1.00 62.88 337 LEU A C 1
ATOM 2610 O O . LEU A 1 337 ? -8.808 2.344 -4.152 1.00 62.88 337 LEU A O 1
ATOM 2614 N N . ASP A 1 338 ? -8.447 2.741 -6.340 1.00 53.06 338 ASP A N 1
ATOM 2615 C CA . ASP A 1 338 ? -8.626 4.197 -6.299 1.00 53.06 338 ASP A CA 1
ATOM 2616 C C . ASP A 1 338 ? -10.003 4.673 -6.828 1.00 53.06 338 ASP A C 1
ATOM 2618 O O . ASP A 1 338 ? -10.356 5.837 -6.635 1.00 53.06 338 ASP A O 1
ATOM 2622 N N . ASP A 1 339 ? -10.787 3.797 -7.478 1.00 49.88 339 ASP A N 1
ATOM 2623 C CA . ASP A 1 339 ? -11.946 4.169 -8.321 1.00 49.88 339 ASP A CA 1
ATOM 2624 C C . ASP A 1 339 ? -13.323 4.181 -7.606 1.00 49.88 339 ASP A C 1
ATOM 2626 O O . ASP A 1 339 ? -14.334 4.514 -8.231 1.00 49.88 339 ASP A O 1
ATOM 2630 N N . ASP A 1 340 ? -13.399 3.930 -6.293 1.00 46.88 340 ASP A N 1
ATOM 2631 C CA . ASP A 1 340 ? -14.655 3.966 -5.500 1.00 46.88 340 ASP A CA 1
ATOM 2632 C C . ASP A 1 340 ? -15.190 5.399 -5.216 1.00 46.88 340 ASP A C 1
ATOM 2634 O O . ASP A 1 340 ? -15.887 5.659 -4.223 1.00 46.88 340 ASP A O 1
ATOM 2638 N N . GLU A 1 341 ? -14.859 6.355 -6.088 1.00 40.38 341 GLU A N 1
ATOM 2639 C CA . GLU A 1 341 ? -15.362 7.737 -6.089 1.00 40.38 341 GLU A CA 1
ATOM 2640 C C . GLU A 1 341 ? -16.597 7.940 -6.983 1.00 40.38 341 GLU A C 1
ATOM 2642 O O . GLU A 1 341 ? -17.160 9.030 -6.992 1.00 40.38 341 GLU A O 1
ATOM 2647 N N . LYS A 1 342 ? -17.066 6.913 -7.709 1.00 34.38 342 LYS A N 1
ATOM 2648 C CA . LYS A 1 342 ? -18.218 7.023 -8.628 1.00 34.38 342 LYS A CA 1
ATOM 2649 C C . LYS A 1 342 ? -19.469 6.280 -8.159 1.00 34.38 342 LYS A C 1
ATOM 2651 O O . LYS A 1 342 ? -20.055 5.506 -8.908 1.00 34.38 342 LYS A O 1
ATOM 2656 N N . SER A 1 343 ? -19.907 6.546 -6.941 1.00 34.16 343 SER A N 1
ATOM 2657 C CA . SER A 1 343 ? -21.310 6.391 -6.551 1.00 34.16 343 SER A CA 1
ATOM 2658 C C . SER A 1 343 ? -21.521 7.156 -5.255 1.00 34.16 343 SER A C 1
ATOM 2660 O O . SER A 1 343 ? -20.732 6.969 -4.328 1.00 34.16 343 SER A O 1
ATOM 2662 N N . ASP A 1 344 ? -22.561 7.985 -5.238 1.00 34.06 344 ASP A N 1
ATOM 2663 C CA . ASP A 1 344 ? -23.100 8.791 -4.131 1.00 34.06 344 ASP A CA 1
ATOM 2664 C C . ASP A 1 344 ? -22.935 10.301 -4.378 1.00 34.06 344 ASP A C 1
ATOM 2666 O O . ASP A 1 344 ? -22.190 10.987 -3.676 1.00 34.06 344 ASP A O 1
ATOM 2670 N N . ASP A 1 345 ? -23.650 10.778 -5.405 1.00 33.75 345 ASP A N 1
ATOM 2671 C CA . ASP A 1 345 ? -24.274 12.111 -5.417 1.00 33.75 345 ASP A CA 1
ATOM 2672 C C . ASP A 1 345 ? -25.737 11.961 -4.972 1.00 33.75 345 ASP A C 1
ATOM 2674 O O . ASP A 1 345 ? -26.388 10.991 -5.443 1.00 33.75 345 ASP A O 1
#

InterPro domains:
  IPR007317 Golgi to ER traffic protein 4 [PF04190] (65-331)
  IPR007317 Golgi to ER traffic protein 4 [PTHR12875] (29-336)
  IPR011990 Tetratricopeptide-like helical domain superfamily [G3DSA:1.25.40.10] (25-335)

Sequence (345 aa):
MWILLRLHLDASEHLTLRAKPLLSMASIGGVEKTLEKIQKMIDSGSHYEAQQMLKTIYHRHKARKQISESYKILAEGAAMQLQHHQVTCGIELGLMLIEALTTDKSMDVDEALAIVMTVLTCLPCKTKQSDDAASVSQQHNAVLDEEARYVAAAVKWAKRRGRQEGVRSIHALFAQHIWSTYGWRHMGRANQYFVRSDDAVQFAGALVACARLAPVTEADLFPTRAILQVLATATKESSVEQLEYAADLLEQCMQAAPEIKQYPLLNFTSLLLKALRMRSATLVTFLKQKYAIALSRDDSFGVYLAQVERT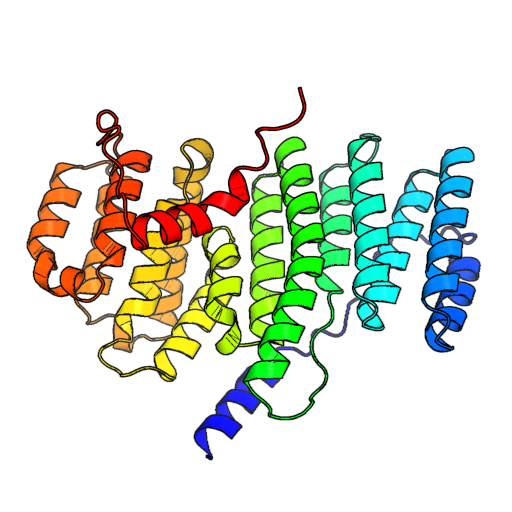YLGIGAESSGGIGGMLGGLLKSLMALDDDEKSDD

pLDDT: mean 84.07, std 20.49, range [24.5, 98.69]

Radius of gyration: 22.46 Å; chains: 1; bounding box: 50×47×64 Å

Secondary structure (DSSP, 8-state):
-HHHHHHHHHTTTT-----PPS------TTSHHHHHHHHHHHHTT-HHHHHHHHHHHHHHHHHT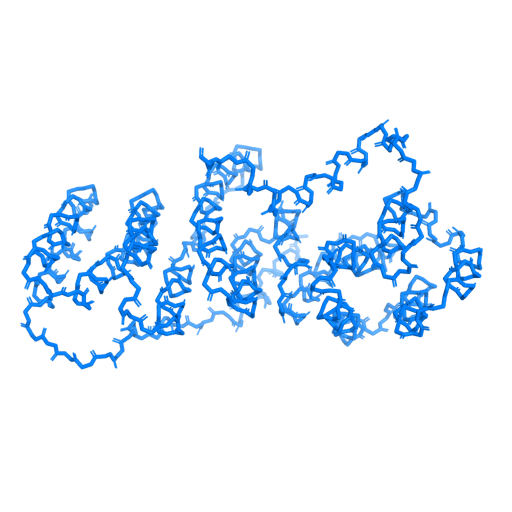T-HHHHHHHHHHHHHHHHHTT-HHHHHHHHHHHHHHHHH---S-HHHHHHHHHHHHTTSPPPP-----HHHHHHHHHHHHHHHHHHHHHHHHHHHHTT-HHHHHHHHHHHHHHHHHHHGGGGHHHHHHHHTTSS-HHHHHHHHHHHHTTS-GGGTTHHHHHHHHHHHHT--TTTHHHHHHHHHHHHHHHHHH-GGGGGSHHHHHHHHHHHHHHTT-HHHHHHHHHHTHHHHTT-THHHHHHHHHHHHHH-----------SHHHHHHHHHHGGG-TTSS--

Foldseek 3Di:
DVVVVVLVVVLPPPPPPPDDPPDPDPDPPPVVVVVVVLLVCVVVVVLVVSLVSLVVVLVVCVVVVVLVVSLVSLLVNLLSCQLSVNLLSSLVSLLVSLVSCQVDVPDDPVVSLVSLVSSLLSHDADDDDDDDPPVVVVVVVVSLVSSVVSLLSSLVSCVVVVNLLSNQQSLVSSLLSCCSRPNPSCNVVSLLSPLSHQCLQVQLVSLQSVLVVDPVVCSLVSLLVSLLLSLLLDALVCNVVSLVSSVSNLVNNCVVPVVNCPDLSSVLSVQCSVCLVVLPPPSNVVSCVVCVVVQVVDPLSVVSSVSNCCNRNVPDPDDPPDPPDPSSVVSCVSNVSPVVPPDDD

Organism: NCBI:txid1157962